Protein 8RV3 (pdb70)

Solvent-accessible surface area: 13809 Å² total; per-residue (Å²): 149,44,64,135,91,59,138,20,23,0,55,16,57,15,113,24,1,38,0,12,1,8,75,29,30,47,101,104,8,20,78,90,0,3,68,0,6,17,28,11,73,72,42,53,76,85,61,16,96,73,100,2,75,95,30,28,118,98,6,36,68,2,86,26,94,125,87,35,0,100,99,95,42,0,35,68,6,24,64,61,37,42,105,88,90,132,1,29,34,34,47,0,2,49,9,2,47,122,57,219,175,12,8,115,40,4,51,68,55,103,89,67,86,62,0,50,154,3,4,78,74,10,26,94,39,133,123,39,77,112,90,93,107,18,6,0,45,13,48,4,111,27,1,39,0,15,1,6,76,18,30,48,108,104,8,28,126,86,0,10,61,0,6,14,24,8,53,68,115,54,74,80,46,14,115,119,111,2,67,127,32,26,118,83,6,43,66,2,136,7,108,162,77,36,0,102,99,93,42,0,28,60,6,24,126,82,12,26,90,120,40,128,160,3,39,36,34,73,0,1,37,9,3,45,123,62,136,141,11,4,65,33,5,59,64,56,98,50,61,148,54,0,61,138,4,1,62,71,13,37,94,87

Structure (mmCIF, N/CA/C/O backbone):
data_8RV3
#
_entry.id   8RV3
#
_cell.length_a   64.910
_cell.length_b   94.760
_cell.length_c   47.590
_cell.angle_alpha   90.00
_cell.angle_beta   90.00
_cell.angle_gamma   90.00
#
_symmetry.space_group_name_H-M   'P 21 21 2'
#
loop_
_entity.id
_entity.type
_entity.pdbx_description
1 polymer RctB
2 non-polymer GLYCEROL
3 non-polymer 'IODIDE ION'
4 water water
#
loop_
_atom_site.group_PDB
_atom_site.id
_atom_site.type_symbol
_atom_site.label_atom_id
_atom_site.label_alt_id
_atom_site.label_comp_id
_atom_site.label_asym_id
_atom_site.label_entity_id
_atom_site.label_seq_id
_atom_site.pdbx_PDB_ins_code
_atom_site.Cartn_x
_atom_site.Cartn_y
_atom_site.Cartn_z
_atom_site.occupancy
_atom_site.B_iso_or_equiv
_atom_site.auth_seq_id
_atom_site.auth_comp_id
_atom_site.auth_asym_id
_atom_site.auth_atom_id
_atom_site.pdbx_PDB_model_num
ATOM 1 N N . ARG A 1 59 ? -13.432 38.458 19.583 1.00 71.02 530 ARG A N 1
ATOM 2 C CA . ARG A 1 59 ? -12.772 38.367 20.901 1.00 71.64 530 ARG A CA 1
ATOM 3 C C . ARG A 1 59 ? -13.270 37.058 21.588 1.00 72.66 530 ARG A C 1
ATOM 4 O O . ARG A 1 59 ? -12.474 36.189 22.009 1.00 72.89 530 ARG A O 1
ATOM 6 N N . ARG A 1 60 ? -14.602 36.878 21.591 1.00 65.54 531 ARG A N 1
ATOM 7 C CA . ARG A 1 60 ? -15.188 35.647 22.097 1.00 63.88 531 ARG A CA 1
ATOM 8 C C . ARG A 1 60 ? -14.949 34.461 21.110 1.00 61.52 531 ARG A C 1
ATOM 9 O O . ARG A 1 60 ? -15.322 33.356 21.431 1.00 61.07 531 ARG A O 1
ATOM 11 N N . VAL A 1 61 ? -14.251 34.670 19.942 1.00 59.95 532 VAL A N 1
ATOM 12 C CA . VAL A 1 61 ? -14.129 33.648 18.892 1.00 56.51 532 VAL A CA 1
ATOM 13 C C . VAL A 1 61 ? -12.690 33.177 18.590 1.00 54.25 532 VAL A C 1
ATOM 14 O O . VAL A 1 61 ? -11.791 33.980 18.396 1.00 54.69 532 VAL A O 1
ATOM 18 N N . LYS A 1 62 ? -12.474 31.860 18.564 1.00 52.00 533 LYS A N 1
ATOM 19 C CA . LYS A 1 62 ? -11.195 31.280 18.211 1.00 50.88 533 LYS A CA 1
ATOM 20 C C . LYS A 1 62 ? -11.457 30.482 16.924 1.00 48.46 533 LYS A C 1
ATOM 21 O O . LYS A 1 62 ? -12.082 29.450 17.025 1.00 44.88 533 LYS A O 1
ATOM 27 N N . LEU A 1 63 ? -10.871 30.902 15.807 1.00 50.66 534 LEU A N 1
ATOM 28 C CA . LEU A 1 63 ? -11.062 30.203 14.508 1.00 51.74 534 LEU A CA 1
ATOM 29 C C . LEU A 1 63 ? -9.952 29.196 14.198 1.00 50.93 534 LEU A C 1
ATOM 30 O O . LEU A 1 63 ? -8.802 29.563 14.291 1.00 52.99 534 LEU A O 1
ATOM 35 N N . ARG A 1 64 ? -10.310 27.954 13.917 1.00 46.70 535 ARG A N 1
ATOM 36 C CA . ARG A 1 64 ? -9.330 26.951 13.449 1.00 44.45 535 ARG A CA 1
ATOM 37 C C . ARG A 1 64 ? -9.804 26.501 12.061 1.00 44.82 535 ARG A C 1
ATOM 38 O O . ARG A 1 64 ? -10.683 27.149 11.513 1.00 49.07 535 ARG A O 1
ATOM 40 N N . LYS A 1 65 ? -9.241 25.435 11.514 1.00 42.03 536 LYS A N 1
ATOM 41 C CA . LYS A 1 65 ? -9.580 25.037 10.130 1.00 41.63 536 LYS A CA 1
ATOM 42 C C . LYS A 1 65 ? -10.836 24.169 10.169 1.00 40.47 536 LYS A C 1
ATOM 43 O O . LYS A 1 65 ? -11.691 24.330 9.317 1.00 38.17 536 LYS A O 1
ATOM 49 N N . HIS A 1 66 ? -10.886 23.290 11.154 1.00 40.10 537 HIS A N 1
ATOM 50 C CA . HIS A 1 66 ? -12.070 22.425 11.246 1.00 39.06 537 HIS A CA 1
ATOM 51 C C . HIS A 1 66 ? -13.019 22.733 12.342 1.00 38.71 537 HIS A C 1
ATOM 52 O O . HIS A 1 66 ? -14.193 22.251 12.320 1.00 39.26 537 HIS A O 1
ATOM 59 N N . LEU A 1 67 ? -12.593 23.606 13.278 1.00 36.84 538 LEU A N 1
ATOM 60 C CA . LEU A 1 67 ? -13.438 23.908 14.457 1.00 36.24 538 LEU A CA 1
ATOM 61 C C . LEU A 1 67 ? -13.468 25.426 14.736 1.00 35.91 538 LEU A C 1
ATOM 62 O O . LEU A 1 67 ? -12.529 26.142 14.409 1.00 35.51 538 LEU A O 1
ATOM 67 N N . VAL A 1 68 ? -14.556 25.903 15.266 1.00 37.24 539 VAL A N 1
ATOM 68 C CA . VAL A 1 68 ? -14.645 27.278 15.755 1.00 40.73 539 VAL A CA 1
ATOM 69 C C . VAL A 1 68 ? -15.100 27.224 17.270 1.00 42.84 539 VAL A C 1
ATOM 70 O O . VAL A 1 68 ? -15.978 26.442 17.591 1.00 42.37 539 VAL A O 1
ATOM 74 N N . GLU A 1 69 ? -14.422 27.950 18.200 1.00 43.89 540 GLU A N 1
ATOM 75 C CA . GLU A 1 69 ? -14.859 27.954 19.610 1.00 44.50 540 GLU A CA 1
ATOM 76 C C . GLU A 1 69 ? -15.319 29.354 19.959 1.00 44.68 540 GLU A C 1
ATOM 77 O O . GLU A 1 69 ? -14.629 30.313 19.604 1.00 46.22 540 GLU A O 1
ATOM 83 N N . ILE A 1 70 ? -16.558 29.471 20.501 1.00 43.34 541 ILE A N 1
ATOM 84 C CA . ILE A 1 70 ? -17.251 30.709 20.954 1.00 43.08 541 ILE A CA 1
ATOM 85 C C . ILE A 1 70 ? -17.365 30.705 22.476 1.00 44.18 541 ILE A C 1
ATOM 86 O O . ILE A 1 70 ? -17.988 29.829 23.050 1.00 44.08 541 ILE A O 1
ATOM 91 N N . ASN A 1 71 ? -16.659 31.641 23.114 1.00 44.90 542 ASN A N 1
ATOM 92 C CA . ASN A 1 71 ? -16.447 31.777 24.545 1.00 46.27 542 ASN A CA 1
ATOM 93 C C . ASN A 1 71 ? -17.302 32.918 25.100 1.00 45.39 542 ASN A C 1
ATOM 94 O O . ASN A 1 71 ? -17.140 34.061 24.641 1.00 48.78 542 ASN A O 1
ATOM 99 N N . ALA A 1 72 ? -18.174 32.644 26.079 1.00 40.68 543 ALA A N 1
ATOM 100 C CA . ALA A 1 72 ? -18.990 33.679 26.717 1.00 38.02 543 ALA A CA 1
ATOM 101 C C . ALA A 1 72 ? -19.099 33.400 28.178 1.00 39.22 543 ALA A C 1
ATOM 102 O O . ALA A 1 72 ? -19.990 32.680 28.611 1.00 38.79 543 ALA A O 1
ATOM 104 N N . ASP A 1 73 ? -18.147 33.941 28.940 1.00 38.85 544 ASP A N 1
ATOM 105 C CA . ASP A 1 73 ? -17.957 33.755 30.362 1.00 37.59 544 ASP A CA 1
ATOM 106 C C . ASP A 1 73 ? -17.807 32.244 30.710 1.00 38.63 544 ASP A C 1
ATOM 107 O O . ASP A 1 73 ? -16.787 31.640 30.320 1.00 40.62 544 ASP A O 1
ATOM 112 N N . GLU A 1 74 ? -18.782 31.639 31.419 1.00 36.83 545 GLU A N 1
ATOM 113 C CA . GLU A 1 74 ? -18.719 30.235 31.858 1.00 35.15 545 GLU A CA 1
ATOM 114 C C . GLU A 1 74 ? -18.813 29.239 30.742 1.00 34.11 545 GLU A C 1
ATOM 115 O O . GLU A 1 74 ? -18.478 28.083 30.941 1.00 32.90 545 GLU A O 1
ATOM 121 N N . ILE A 1 75 ? -19.363 29.647 29.613 1.00 35.30 546 ILE A N 1
ATOM 122 C CA . ILE A 1 75 ? -19.553 28.759 28.463 1.00 36.93 546 ILE A CA 1
ATOM 123 C C . ILE A 1 75 ? -18.475 28.824 27.333 1.00 36.25 546 ILE A C 1
ATOM 124 O O . ILE A 1 75 ? -17.989 29.885 26.935 1.00 35.02 546 ILE A O 1
ATOM 129 N N . THR A 1 76 ? -18.240 27.678 26.736 1.00 36.54 547 THR A N 1
ATOM 130 C CA . THR A 1 76 ? -17.530 27.558 25.496 1.00 37.52 547 THR A CA 1
ATOM 131 C C . THR A 1 76 ? -18.422 26.687 24.547 1.00 38.69 547 THR A C 1
ATOM 132 O O . THR A 1 76 ? -18.842 25.607 24.929 1.00 40.83 547 THR A O 1
ATOM 136 N N . ILE A 1 77 ? -18.750 27.165 23.367 1.00 37.50 548 ILE A N 1
ATOM 137 C CA . ILE A 1 77 ? -19.484 26.377 22.343 1.00 36.29 548 ILE A CA 1
ATOM 138 C C . ILE A 1 77 ? -18.470 26.071 21.214 1.00 35.81 548 ILE A C 1
ATOM 139 O O . ILE A 1 77 ? -17.746 26.969 20.766 1.00 33.14 548 ILE A O 1
ATOM 144 N N . THR A 1 78 ? -18.360 24.786 20.798 1.00 36.49 549 THR A N 1
ATOM 145 C CA . THR A 1 78 ? -17.472 24.423 19.723 1.00 36.30 549 THR A CA 1
ATOM 146 C C . THR A 1 78 ? -18.285 23.875 18.555 1.00 34.94 549 THR A C 1
ATOM 147 O O . THR A 1 78 ? -19.080 22.945 18.754 1.00 34.21 549 THR A O 1
ATOM 151 N N . LEU A 1 79 ? -18.150 24.529 17.354 1.00 33.85 550 LEU A N 1
ATOM 152 C CA . LEU A 1 79 ? -18.870 24.149 16.166 1.00 32.65 550 LEU A CA 1
ATOM 153 C C . LEU A 1 79 ? -17.946 23.626 15.094 1.00 33.89 550 LEU A C 1
ATOM 154 O O . LEU A 1 79 ? -16.777 24.022 15.057 1.00 34.23 550 LEU A O 1
ATOM 159 N N . SER A 1 80 ? -18.472 22.756 14.194 1.00 34.08 551 SER A N 1
ATOM 160 C CA . SER A 1 80 ? -17.722 22.289 13.030 1.00 36.31 551 SER A CA 1
ATOM 161 C C . SER A 1 80 ? -18.671 22.214 11.781 1.00 40.60 551 SER A C 1
ATOM 162 O O . SER A 1 80 ? -19.846 22.611 11.858 1.00 43.09 551 SER A O 1
ATOM 165 N N . ARG A 1 81 ? -18.172 21.692 10.631 1.00 39.02 55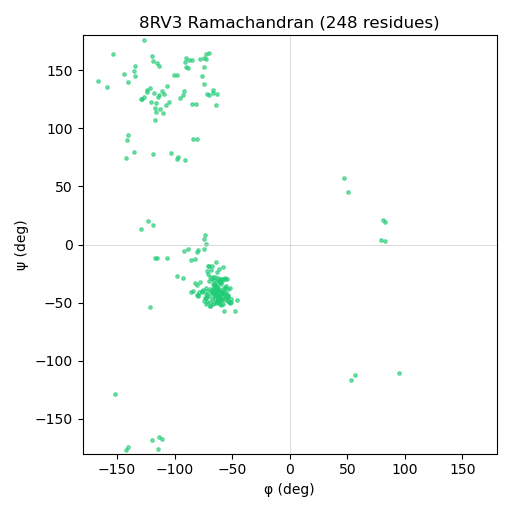2 ARG A N 1
ATOM 166 C CA . ARG A 1 81 ? -19.010 21.422 9.508 1.00 37.04 552 ARG A CA 1
ATOM 167 C C . ARG A 1 81 ? -19.945 20.213 9.773 1.00 36.85 552 ARG A C 1
ATOM 168 O O . ARG A 1 81 ? -20.858 20.000 9.023 1.00 36.44 552 ARG A O 1
ATOM 176 N N . TYR A 1 82 ? -19.644 19.368 10.746 1.00 38.62 553 TYR A N 1
ATOM 177 C CA . TYR A 1 82 ? -20.386 18.162 11.194 1.00 39.49 553 TYR A CA 1
ATOM 178 C C . TYR A 1 82 ? -21.511 18.472 12.131 1.00 39.94 553 TYR A C 1
ATOM 179 O O . TYR A 1 82 ? -22.319 17.587 12.345 1.00 39.74 553 TYR A O 1
ATOM 188 N N . THR A 1 83 ? -21.615 19.723 12.686 1.00 40.46 554 THR A N 1
ATOM 189 C CA . THR A 1 83 ? -22.726 20.108 13.590 1.00 38.94 554 THR A CA 1
ATOM 190 C C . THR A 1 83 ? -24.068 20.045 12.846 1.00 38.57 554 THR A C 1
ATOM 191 O O . THR A 1 83 ? -24.176 20.565 11.726 1.00 41.33 554 THR A O 1
ATOM 195 N N . SER A 1 84 ? -25.068 19.368 13.410 1.00 35.63 555 SER A N 1
ATOM 196 C CA . SER A 1 84 ? -26.359 19.248 12.762 1.00 34.47 555 SER A CA 1
ATOM 197 C C . SER A 1 84 ? -27.165 20.550 12.953 1.00 34.25 555 SER A C 1
ATOM 198 O O . SER A 1 84 ? -26.942 21.339 13.904 1.00 32.86 555 SER A O 1
ATOM 201 N N . PRO A 1 85 ? -28.189 20.829 12.120 1.00 35.04 556 PRO A N 1
ATOM 202 C CA . PRO A 1 85 ? -28.993 22.047 12.311 1.00 36.26 556 PRO A CA 1
ATOM 203 C C . PRO A 1 85 ? -29.699 22.096 13.683 1.00 38.19 556 PRO A C 1
ATOM 204 O O . PRO A 1 85 ? -29.854 23.155 14.216 1.00 38.83 556 PRO A O 1
ATOM 208 N N . GLU A 1 86 ? -30.062 20.942 14.223 1.00 38.90 557 GLU A N 1
ATOM 209 C CA . GLU A 1 86 ? -30.714 20.859 15.554 1.00 38.45 557 GLU A CA 1
ATOM 210 C C . GLU A 1 86 ? -29.696 21.234 16.631 1.00 39.97 557 GLU A C 1
ATOM 211 O O . GLU A 1 86 ? -29.991 22.136 17.426 1.00 42.32 557 GLU A O 1
ATOM 217 N N . ALA A 1 87 ? -28.535 20.579 16.630 1.00 38.08 558 ALA A N 1
ATOM 218 C CA . ALA A 1 87 ? -27.454 20.909 17.586 1.00 37.09 558 ALA A CA 1
ATOM 219 C C . ALA A 1 87 ? -27.065 22.408 17.478 1.00 34.73 558 ALA A C 1
ATOM 220 O O . ALA A 1 87 ? -26.671 22.999 18.476 1.00 34.20 558 ALA A O 1
ATOM 222 N N . LEU A 1 88 ? -27.237 23.007 16.303 1.00 33.56 559 LEU A N 1
ATOM 223 C CA . LEU A 1 88 ? -26.887 24.438 16.125 1.00 33.18 559 LEU A CA 1
ATOM 224 C C . LEU A 1 88 ? -27.979 25.320 16.736 1.00 34.86 559 LEU A C 1
ATOM 225 O O . LEU A 1 88 ? -27.632 26.375 17.265 1.00 36.96 559 LEU A O 1
ATOM 230 N N . GLU A 1 89 ? -29.234 24.861 16.698 1.00 34.80 560 GLU A N 1
ATOM 231 C CA . GLU A 1 89 ? -30.364 25.632 17.282 1.00 34.36 560 GLU A CA 1
ATOM 232 C C . GLU A 1 89 ? -30.199 25.668 18.806 1.00 35.24 560 GLU A C 1
ATOM 233 O O . GLU A 1 89 ? -30.333 26.750 19.375 1.00 37.08 560 GLU A O 1
ATOM 239 N N . ARG A 1 90 ? -29.918 24.518 19.415 1.00 33.15 561 ARG A N 1
ATOM 240 C CA . ARG A 1 90 ? -29.642 24.461 20.840 1.00 32.66 561 ARG A CA 1
ATOM 241 C C . ARG A 1 90 ? -28.414 25.330 21.232 1.00 35.01 561 ARG A C 1
ATOM 242 O O . ARG A 1 90 ? -28.477 26.001 22.239 1.00 36.44 561 ARG A O 1
ATOM 250 N N . SER A 1 91 ? -27.322 25.313 20.445 1.00 35.39 562 SER A N 1
ATOM 251 C CA . SER A 1 91 ? -26.091 26.096 20.702 1.00 34.93 562 SER A CA 1
ATOM 252 C C . SER A 1 91 ? -26.392 27.596 20.692 1.00 34.76 562 SER A C 1
ATOM 253 O O . SER A 1 91 ? -26.019 28.297 21.608 1.00 34.47 562 SER A O 1
ATOM 256 N N . ILE A 1 92 ? -27.141 28.036 19.745 1.00 35.48 563 ILE A N 1
ATOM 257 C CA . ILE A 1 92 ? -27.677 29.405 19.619 1.00 37.48 563 ILE A CA 1
ATOM 258 C C . ILE A 1 92 ? -28.504 29.832 20.876 1.00 38.51 563 ILE A C 1
ATOM 259 O O . ILE A 1 92 ? -28.448 31.005 21.272 1.00 39.96 563 ILE A O 1
ATOM 264 N N . THR A 1 93 ? -29.260 28.907 21.487 1.00 38.65 564 THR A N 1
ATOM 265 C CA . THR A 1 93 ? -30.109 29.221 22.690 1.00 39.93 564 THR A CA 1
ATOM 266 C C . THR A 1 93 ? -29.254 29.245 23.909 1.00 40.82 564 THR A C 1
ATOM 267 O O . THR A 1 93 ? -29.349 30.202 24.717 1.00 44.75 564 THR A O 1
ATOM 271 N N . ALA A 1 94 ? -28.353 28.248 24.038 1.00 37.90 565 ALA A N 1
ATOM 272 C CA . ALA A 1 94 ? -27.324 28.273 25.064 1.00 37.61 565 ALA A CA 1
ATOM 273 C C . ALA A 1 94 ? -26.450 29.617 25.008 1.00 36.16 565 ALA A C 1
ATOM 274 O O . ALA A 1 94 ? -26.319 30.254 26.014 1.00 35.71 565 ALA A O 1
ATOM 276 N N . LEU A 1 95 ? -25.983 30.083 23.868 1.00 36.41 566 LEU A N 1
ATOM 277 C CA . LEU A 1 95 ? -25.277 31.392 23.807 1.00 36.99 566 LEU A CA 1
ATOM 278 C C . LEU A 1 95 ? -26.221 32.535 24.142 1.00 37.79 566 LEU A C 1
ATOM 279 O O . LEU A 1 95 ? -25.790 33.424 24.819 1.00 39.79 566 LEU A O 1
ATOM 284 N N . ALA A 1 96 ? -27.476 32.530 23.682 1.00 36.01 567 ALA A N 1
ATOM 285 C CA . ALA A 1 96 ? -28.412 33.641 23.992 1.00 34.45 567 ALA A CA 1
ATOM 286 C C . ALA A 1 96 ? -28.706 33.743 25.519 1.00 36.42 567 ALA A C 1
ATOM 287 O O . ALA A 1 96 ? -28.714 34.865 26.053 1.00 36.85 567 ALA A O 1
ATOM 289 N N . ALA A 1 97 ? -28.806 32.599 26.253 1.00 36.42 568 ALA A N 1
ATOM 290 C CA . ALA A 1 97 ? -28.954 32.694 27.731 1.00 36.34 568 ALA A CA 1
ATOM 291 C C . ALA A 1 97 ? -27.739 33.296 28.408 1.00 40.14 568 ALA A C 1
ATOM 292 O O . ALA A 1 97 ? -27.878 33.881 29.481 1.00 42.50 568 ALA A O 1
ATOM 294 N N . MET A 1 98 ? -26.512 33.152 27.829 1.00 39.43 569 MET A N 1
ATOM 295 C CA . MET A 1 98 ? -25.325 33.702 28.493 1.00 38.36 569 MET A CA 1
ATOM 296 C C . MET A 1 98 ? -25.119 35.190 28.175 1.00 42.44 569 MET A C 1
ATOM 297 O O . MET A 1 98 ? -24.637 35.970 28.991 1.00 43.51 569 MET A O 1
ATOM 302 N N . THR A 1 99 ? -25.368 35.552 26.918 1.00 43.29 570 THR A N 1
ATOM 303 C CA . THR A 1 99 ? -25.026 36.853 26.390 1.00 43.07 570 THR A CA 1
ATOM 304 C C . THR A 1 99 ? -26.170 37.820 26.382 1.00 45.38 570 THR A C 1
ATOM 305 O O . THR A 1 99 ? -25.912 39.021 26.433 1.00 47.04 570 THR A O 1
ATOM 309 N N . GLY A 1 100 ? -27.414 37.332 26.300 1.00 42.85 571 GLY A N 1
ATOM 310 C CA . GLY A 1 100 ? -28.558 38.214 26.195 1.00 43.64 571 GLY A CA 1
ATOM 311 C C . GLY A 1 100 ? -28.753 38.740 24.782 1.00 49.06 571 GLY A C 1
ATOM 312 O O . GLY A 1 100 ? -29.674 39.513 24.522 1.00 53.84 571 GLY A O 1
ATOM 313 N N . HIS A 1 101 ? -27.928 38.273 23.819 1.00 48.41 572 HIS A N 1
ATOM 314 C CA . HIS A 1 101 ? -27.996 38.614 22.425 1.00 48.47 572 HIS A CA 1
ATOM 315 C C . HIS A 1 101 ? -29.174 37.908 21.747 1.00 47.84 572 HIS A C 1
ATOM 316 O O . HIS A 1 101 ? -29.597 36.829 22.186 1.00 47.22 572 HIS A O 1
ATOM 318 N N . ALA A 1 102 ? -29.690 38.531 20.674 1.00 47.82 573 ALA A N 1
ATOM 319 C CA . ALA A 1 102 ? -30.810 37.984 19.941 1.00 49.39 573 ALA A CA 1
ATOM 320 C C . ALA A 1 102 ? -30.429 36.706 19.260 1.00 49.88 573 ALA A C 1
ATOM 321 O O . ALA A 1 102 ? -29.476 36.706 18.488 1.00 49.17 573 ALA A O 1
ATOM 323 N N . PRO A 1 103 ? -31.255 35.647 19.363 1.00 50.28 574 PRO A N 1
ATOM 324 C CA . PRO A 1 103 ? -30.952 34.417 18.594 1.00 50.56 574 PRO A CA 1
ATOM 325 C C . PRO A 1 103 ? -30.719 34.631 17.090 1.00 51.83 574 PRO A C 1
ATOM 326 O O . PRO A 1 103 ? -29.768 34.073 16.573 1.00 52.49 574 PRO A O 1
ATOM 330 N N . SER A 1 104 ? -31.459 35.535 16.456 1.00 52.50 575 SER A N 1
ATOM 331 C CA . SER A 1 104 ? -31.294 35.844 15.014 1.00 52.58 575 SER A CA 1
ATOM 332 C C . SER A 1 104 ? -29.864 36.316 14.718 1.00 50.56 575 SER A C 1
ATOM 333 O O . SER A 1 104 ? -29.265 35.794 13.769 1.00 49.23 575 SER A O 1
ATOM 336 N N . SER A 1 105 ? -29.342 37.252 15.513 1.00 49.89 576 SER A N 1
ATOM 337 C CA . SER A 1 105 ? -27.966 37.780 15.318 1.00 50.25 576 SER A CA 1
ATOM 338 C C . SER A 1 105 ? -26.896 36.706 15.575 1.00 46.99 576 SER A C 1
ATOM 339 O O . SER A 1 105 ? -25.849 36.771 14.934 1.00 47.74 576 SER A O 1
ATOM 342 N N . ILE A 1 106 ? -27.157 35.758 16.466 1.00 43.78 577 ILE A N 1
ATOM 343 C CA . ILE A 1 106 ? -26.136 34.729 16.820 1.00 40.97 577 ILE A CA 1
ATOM 344 C C . ILE A 1 106 ? -26.145 33.685 15.704 1.00 42.27 577 ILE A C 1
ATOM 345 O O . ILE A 1 106 ? -25.071 33.235 15.323 1.00 41.25 577 ILE A O 1
ATOM 350 N N . LYS A 1 107 ? -27.330 33.327 15.218 1.00 45.11 578 LYS A N 1
ATOM 351 C CA . LYS A 1 107 ? -27.425 32.410 14.045 1.00 46.88 578 LYS A CA 1
ATOM 352 C C . LYS A 1 107 ? -26.664 32.887 12.860 1.00 46.77 578 LYS A C 1
ATOM 353 O O . LYS A 1 107 ? -25.902 32.135 12.241 1.00 45.23 578 LYS A O 1
ATOM 359 N N . GLU A 1 108 ? -26.862 34.172 12.524 1.00 47.61 579 GLU A N 1
ATOM 360 C CA . GLU A 1 108 ? -26.179 34.765 11.379 1.00 47.39 579 GLU A CA 1
ATOM 361 C C . GLU A 1 108 ? -24.666 34.675 11.529 1.00 48.35 579 GLU A C 1
ATOM 362 O O . GLU A 1 108 ? -23.989 34.367 10.563 1.00 50.28 579 GLU A O 1
ATOM 365 N N . GLU A 1 109 ? -24.145 34.919 12.718 1.00 47.70 580 GLU A N 1
ATOM 366 C CA . GLU A 1 109 ? -22.719 34.843 13.006 1.00 48.56 580 GLU A CA 1
ATOM 367 C C . GLU A 1 109 ? -22.161 33.460 13.009 1.00 46.32 580 GLU A C 1
ATOM 368 O O . GLU A 1 109 ? -21.100 33.277 12.399 1.00 49.80 580 GLU A O 1
ATOM 374 N N . CYS A 1 110 ? -22.865 32.510 13.641 1.00 41.27 581 CYS A N 1
ATOM 375 C CA . CYS A 1 110 ? -22.542 31.100 13.694 1.00 39.31 581 CYS A CA 1
ATOM 376 C C . CYS A 1 110 ? -22.507 30.511 12.330 1.00 39.42 581 CYS A C 1
ATOM 377 O O . CYS A 1 110 ? -21.574 29.802 11.991 1.00 40.65 581 CYS A O 1
ATOM 380 N N . VAL A 1 111 ? -23.463 30.874 11.475 1.00 40.66 582 VAL A N 1
ATOM 381 C CA . VAL A 1 111 ? -23.564 30.449 10.064 1.00 38.88 582 VAL A CA 1
ATOM 382 C C . VAL A 1 111 ? -22.372 30.943 9.243 1.00 38.46 582 VAL A C 1
ATOM 383 O O . VAL A 1 111 ? -21.787 30.125 8.541 1.00 36.80 582 VAL A O 1
ATOM 387 N N . GLU A 1 112 ? -21.941 32.233 9.417 1.00 39.58 583 GLU A N 1
ATOM 388 C CA . GLU A 1 112 ? -20.741 32.753 8.759 1.00 42.86 583 GLU A CA 1
ATOM 389 C C . GLU A 1 112 ? -19.453 32.032 9.203 1.00 41.11 583 GLU A C 1
ATOM 390 O O . GLU A 1 112 ? -18.509 31.912 8.430 1.00 42.69 583 GLU A O 1
ATOM 396 N N . LEU A 1 113 ? -19.389 31.655 10.466 1.00 39.63 584 LEU A N 1
ATOM 397 C CA . LEU A 1 113 ? -18.195 30.981 10.998 1.00 39.17 584 LEU A CA 1
ATOM 398 C C . LEU A 1 113 ? -18.088 29.564 10.502 1.00 39.48 584 LEU A C 1
ATOM 399 O O . LEU A 1 113 ? -17.027 29.190 10.116 1.00 39.45 584 LEU A O 1
ATOM 404 N N . ILE A 1 114 ? -19.126 28.715 10.605 1.00 40.38 585 ILE A N 1
ATOM 405 C CA . ILE A 1 114 ? -19.060 27.333 10.081 1.00 40.37 585 ILE A CA 1
ATOM 406 C C . ILE A 1 114 ? -18.780 27.366 8.536 1.00 42.92 585 ILE A C 1
ATOM 407 O O . ILE A 1 114 ? -18.081 26.499 7.985 1.00 42.60 585 ILE A O 1
ATOM 412 N N . ASP A 1 115 ? -19.314 28.401 7.834 1.00 43.77 586 ASP A N 1
ATOM 413 C CA . ASP A 1 115 ? -19.082 28.524 6.384 1.00 43.18 586 ASP A CA 1
ATOM 414 C C . ASP A 1 115 ? -17.602 28.692 6.022 1.00 42.71 586 ASP A C 1
ATOM 415 O O . ASP A 1 115 ? -17.176 28.395 4.866 1.00 43.59 586 ASP A O 1
ATOM 420 N N . LYS A 1 116 ? -16.797 29.126 6.981 1.00 41.55 587 LYS A N 1
ATOM 421 C CA . LYS A 1 116 ? -15.336 29.283 6.805 1.00 39.92 587 LYS A CA 1
ATOM 422 C C . LYS A 1 116 ? -14.543 27.992 7.220 1.00 41.27 587 LYS A C 1
ATOM 423 O O . LYS A 1 116 ? -13.282 27.984 7.192 1.00 45.93 587 LYS A O 1
ATOM 427 N N . LEU A 1 117 ? -15.200 26.980 7.761 1.00 38.76 588 LEU A N 1
ATOM 428 C CA . LEU A 1 117 ? -14.594 25.738 8.260 1.00 37.40 588 LEU A CA 1
ATOM 429 C C . LEU A 1 117 ? -14.547 24.720 7.177 1.00 40.20 588 LEU A C 1
ATOM 430 O O . LEU A 1 117 ? -15.258 24.868 6.153 1.00 41.61 588 LEU A O 1
ATOM 435 N N . ASP A 1 118 ? -13.633 23.735 7.295 1.00 40.42 589 ASP A N 1
ATOM 436 C CA . ASP A 1 118 ? -13.547 22.705 6.257 1.00 41.20 589 ASP A CA 1
ATOM 437 C C . ASP A 1 118 ? -13.841 21.350 6.883 1.00 41.67 589 ASP A C 1
ATOM 438 O O . ASP A 1 118 ? -13.667 21.160 8.079 1.00 41.00 589 ASP A O 1
ATOM 443 N N . TRP A 1 119 ? -14.243 20.401 6.051 1.00 42.79 590 TRP A N 1
ATOM 444 C CA . TRP A 1 119 ? -14.446 18.995 6.412 1.00 42.60 590 TRP A CA 1
ATOM 445 C C . TRP A 1 119 ? -13.039 18.343 6.689 1.00 41.51 590 TRP A C 1
ATOM 446 O O . TRP A 1 119 ? -11.992 18.836 6.223 1.00 41.82 590 TRP A O 1
ATOM 457 N N . LEU A 1 120 ? -13.028 17.172 7.328 1.00 39.89 591 LEU A N 1
ATOM 458 C CA . LEU A 1 120 ? -11.805 16.367 7.382 1.00 37.68 591 LEU A CA 1
ATOM 459 C C . LEU A 1 120 ? -11.678 15.700 5.966 1.00 37.83 591 LEU A C 1
ATOM 460 O O . LEU A 1 120 ? -12.673 15.432 5.336 1.00 37.67 591 LEU A O 1
ATOM 465 N N . ARG A 1 121 ? -10.446 15.532 5.474 1.00 41.95 592 ARG A N 1
ATOM 466 C CA . ARG A 1 121 ? -10.256 15.014 4.096 1.00 44.02 592 ARG A CA 1
ATOM 467 C C . ARG A 1 121 ? -9.094 14.033 3.968 1.00 47.31 592 ARG A C 1
ATOM 468 O O . ARG A 1 121 ? -8.088 14.234 4.647 1.00 45.98 592 ARG A O 1
ATOM 476 N N . VAL A 1 122 ? -9.280 12.970 3.192 1.00 50.57 593 VAL A N 1
ATOM 477 C CA . VAL A 1 122 ? -8.173 12.060 2.817 1.00 52.48 593 VAL A CA 1
ATOM 478 C C . VAL A 1 122 ? -7.885 12.498 1.383 1.00 58.10 593 VAL A C 1
ATOM 479 O O . VAL A 1 122 ? -8.415 11.835 0.476 1.00 61.26 593 VAL A O 1
ATOM 483 N N . GLU A 1 123 ? -7.171 13.612 1.200 1.00 59.57 594 GLU A N 1
ATOM 484 C CA . GLU A 1 123 ? -6.916 14.244 -0.126 1.00 62.85 594 GLU A CA 1
ATOM 485 C C . GLU A 1 123 ? -7.976 15.328 -0.332 1.00 62.98 594 GLU A C 1
ATOM 486 O O . GLU A 1 123 ? -7.885 16.360 0.343 1.00 63.29 594 GLU A O 1
ATOM 488 N N . ASN A 1 124 ? -8.900 15.122 -1.264 1.00 61.20 595 ASN A N 1
ATOM 489 C CA . ASN A 1 124 ? -10.035 16.063 -1.435 1.00 60.05 595 ASN A CA 1
ATOM 490 C C . ASN A 1 124 ? -11.287 15.261 -1.077 1.00 56.31 595 ASN A C 1
ATOM 491 O O . ASN A 1 124 ? -12.343 15.873 -0.894 1.00 57.69 595 ASN A O 1
ATOM 496 N N . ASP A 1 125 ? -11.133 13.943 -0.943 1.00 52.76 596 ASP A N 1
ATOM 497 C CA . ASP A 1 125 ? -12.246 13.063 -0.507 1.00 50.17 596 ASP A CA 1
ATOM 498 C C . ASP A 1 125 ? -12.631 13.441 0.922 1.00 47.73 596 ASP A C 1
ATOM 499 O O . ASP A 1 125 ? -11.773 13.342 1.799 1.00 45.28 596 ASP A O 1
ATOM 504 N N . VAL A 1 126 ? -13.878 13.855 1.126 1.00 46.72 597 VAL A N 1
ATOM 505 C CA . VAL A 1 126 ? -14.396 14.250 2.413 1.00 46.37 597 VAL A CA 1
ATOM 506 C C . VAL A 1 126 ? -14.596 13.011 3.367 1.00 46.96 597 VAL A C 1
ATOM 507 O O . VAL A 1 126 ? -15.217 12.021 2.921 1.00 48.82 597 VAL A O 1
ATOM 511 N N . ILE A 1 127 ? -14.065 13.047 4.648 1.00 43.67 598 ILE A N 1
ATOM 512 C CA . ILE A 1 127 ? -14.388 11.997 5.647 1.00 43.43 598 ILE A CA 1
ATOM 513 C C . ILE A 1 127 ? -15.800 12.390 6.248 1.00 45.09 598 ILE A C 1
ATOM 514 O O . ILE A 1 127 ? -15.983 13.528 6.738 1.00 43.65 598 ILE A O 1
ATOM 519 N N . GLN A 1 128 ? -16.799 11.486 6.107 1.00 47.92 599 GLN A N 1
ATOM 520 C CA . GLN A 1 128 ? -18.217 11.752 6.518 1.00 50.57 599 GLN A CA 1
ATOM 521 C C . GLN A 1 128 ? -18.503 11.485 7.970 1.00 52.90 599 GLN A C 1
ATOM 522 O O . GLN A 1 128 ? -17.802 10.676 8.583 1.00 52.92 599 GLN A O 1
ATOM 528 N N . TYR A 1 129 ? -19.598 12.105 8.516 1.00 52.31 600 TYR A N 1
ATOM 529 C CA . TYR A 1 129 ? -19.983 11.940 9.924 1.00 52.84 600 TYR A CA 1
ATOM 530 C C . TYR A 1 129 ? -20.124 10.471 10.365 1.00 52.61 600 TYR A C 1
ATOM 531 O O . TYR A 1 129 ? -19.506 10.156 11.376 1.00 50.37 600 TYR A O 1
ATOM 540 N N . PRO A 1 130 ? -20.841 9.544 9.669 1.00 54.11 601 PRO A N 1
ATOM 541 C CA . PRO A 1 130 ? -20.873 8.141 10.140 1.00 54.87 601 PRO A CA 1
ATOM 542 C C . PRO A 1 130 ? -19.479 7.472 10.342 1.00 54.03 601 PRO A C 1
ATOM 543 O O . PRO A 1 130 ? -19.319 6.591 11.200 1.00 54.21 601 PRO A O 1
ATOM 547 N N . THR A 1 131 ? -18.462 7.899 9.565 1.00 52.67 602 THR A N 1
ATOM 548 C CA . THR A 1 131 ? -17.118 7.346 9.697 1.00 52.01 602 THR A CA 1
ATOM 549 C C . THR A 1 131 ? -16.544 7.754 11.082 1.00 51.02 602 THR A C 1
ATOM 550 O O . THR A 1 131 ? -16.054 6.907 11.847 1.00 51.32 602 THR A O 1
ATOM 554 N N . LEU A 1 132 ? -16.613 9.072 11.379 1.00 48.76 603 LEU A N 1
ATOM 555 C CA . LEU A 1 132 ? -16.181 9.680 12.602 1.00 46.11 603 LEU A CA 1
ATOM 556 C C . LEU A 1 132 ? -16.988 9.120 13.790 1.00 46.94 603 LEU A C 1
ATOM 557 O O . LEU A 1 132 ? -16.373 8.703 14.769 1.00 46.86 603 LEU A O 1
ATOM 562 N N . SER A 1 133 ? -18.331 9.087 13.711 1.00 47.82 604 SER A N 1
ATOM 563 C CA . SER A 1 133 ? -19.118 8.589 14.845 1.00 51.34 604 SER A CA 1
ATOM 564 C C . SER A 1 133 ? -18.960 7.085 15.110 1.00 53.15 604 SER A C 1
ATOM 565 O O . SER A 1 133 ? -18.837 6.697 16.277 1.00 52.45 604 SER A O 1
ATOM 568 N N . LYS A 1 134 ? -18.922 6.236 14.058 1.00 54.15 605 LYS A N 1
ATOM 569 C CA . LYS A 1 134 ? -18.761 4.785 14.266 1.00 55.28 605 LYS A CA 1
ATOM 570 C C . LYS A 1 134 ? -17.377 4.463 14.961 1.00 56.89 605 LYS A C 1
ATOM 571 O O . LYS A 1 134 ? -17.249 3.489 15.694 1.00 58.96 605 LYS A O 1
ATOM 573 N N . LEU A 1 135 ? -16.374 5.297 14.735 1.00 55.40 606 LEU A N 1
ATOM 574 C CA . LEU A 1 135 ? -15.055 5.146 15.324 1.00 56.29 606 LEU A CA 1
ATOM 575 C C . LEU A 1 135 ? -15.071 5.576 16.781 1.00 57.07 606 LEU A C 1
ATOM 576 O O . LEU A 1 135 ? -14.425 4.960 17.646 1.00 58.81 606 LEU A O 1
ATOM 581 N N . LEU A 1 136 ? -15.777 6.674 17.069 1.00 55.35 607 LEU A N 1
ATOM 582 C CA . LEU A 1 136 ? -15.899 7.233 18.402 1.00 54.04 607 LEU A CA 1
ATOM 583 C C . LEU A 1 136 ? -16.654 6.197 19.279 1.00 55.47 607 LEU A C 1
ATOM 584 O O . LEU A 1 136 ? -16.258 5.930 20.423 1.00 54.58 607 LEU A O 1
ATOM 589 N N . GLU A 1 137 ? -17.735 5.568 18.726 1.00 57.51 608 GLU A N 1
ATOM 590 C CA . GLU A 1 137 ? -18.490 4.553 19.471 1.00 60.27 608 GLU A CA 1
ATOM 591 C C . GLU A 1 137 ? -17.569 3.376 19.770 1.00 63.41 608 GLU A C 1
ATOM 592 O O . GLU A 1 137 ? -17.424 2.959 20.912 1.00 62.74 608 GLU A O 1
ATOM 594 N N . LEU A 1 138 ? -16.862 2.904 18.733 1.00 65.46 609 LEU A N 1
ATOM 595 C CA . LEU A 1 138 ? -15.956 1.771 18.847 1.00 68.14 609 LEU A CA 1
ATOM 596 C C . LEU A 1 138 ? -14.921 1.950 19.966 1.00 69.70 609 LEU A C 1
ATOM 597 O O . LEU A 1 138 ? -14.650 1.013 20.713 1.00 71.31 609 LEU A O 1
ATOM 599 N N . TYR A 1 139 ? -14.329 3.144 20.056 1.00 68.48 610 TYR A N 1
ATOM 600 C CA . TYR A 1 139 ? -13.329 3.439 21.046 1.00 68.37 610 TYR A CA 1
ATOM 601 C C . TYR A 1 139 ? -13.933 3.555 22.459 1.00 66.83 610 TYR A C 1
ATOM 602 O O . TYR A 1 139 ? -13.397 2.969 23.405 1.00 67.24 610 TYR A O 1
ATOM 611 N N . ASN A 1 140 ? -15.020 4.340 22.600 1.00 64.54 611 ASN A N 1
ATOM 612 C CA . ASN A 1 140 ? -15.663 4.638 23.885 1.00 62.67 611 ASN A CA 1
ATOM 613 C C . ASN A 1 140 ? -16.332 3.443 24.520 1.00 64.58 611 ASN A C 1
ATOM 614 O O . ASN A 1 140 ? -16.294 3.347 25.744 1.00 64.31 611 ASN A O 1
ATOM 619 N N . SER A 1 141 ? -16.818 2.476 23.728 1.00 67.33 612 SER A N 1
ATOM 620 C CA . SER A 1 141 ? -17.386 1.262 24.323 1.00 70.73 612 SER A CA 1
ATOM 621 C C . SER A 1 141 ? -16.284 0.311 24.897 1.00 74.12 612 SER A C 1
ATOM 622 O O . SER A 1 141 ? -16.580 -0.806 25.301 1.00 74.83 612 SER A O 1
ATOM 625 N N . GLN A 1 142 ? -15.043 0.767 24.939 1.00 76.99 613 GLN A N 1
ATOM 626 C CA . GLN A 1 142 ? -13.842 0.066 25.395 1.00 80.55 613 GLN A CA 1
ATOM 627 C C . GLN A 1 142 ? -13.051 0.932 26.421 1.00 83.71 613 GLN A C 1
ATOM 628 O O . GLN A 1 142 ? -11.873 0.652 26.676 1.00 85.60 613 GLN A O 1
ATOM 630 N N . ASN A 1 143 ? -13.661 2.017 26.967 1.00 84.70 614 ASN A N 1
ATOM 631 C CA . ASN A 1 143 ? -12.955 2.911 27.880 1.00 85.10 614 ASN A CA 1
ATOM 632 C C . ASN A 1 143 ? -13.930 3.581 28.849 1.00 86.65 614 ASN A C 1
ATOM 633 O O . ASN A 1 143 ? -14.416 4.667 28.535 1.00 87.66 614 ASN A O 1
ATOM 635 N N . HIS A 1 147 ? -12.291 8.940 27.958 1.00 63.39 618 HIS A N 1
ATOM 636 C CA . HIS A 1 147 ? -13.390 9.245 27.010 1.00 63.29 618 HIS A CA 1
ATOM 637 C C . HIS A 1 147 ? -12.927 10.163 25.919 1.00 60.09 618 HIS A C 1
ATOM 638 O O . HIS A 1 147 ? -12.076 11.027 26.171 1.00 59.98 618 HIS A O 1
ATOM 645 N N . LEU A 1 148 ? -13.496 9.988 24.678 1.00 57.26 619 LEU A N 1
ATOM 646 C CA . LEU A 1 148 ? -13.089 10.806 23.509 1.00 51.41 619 LEU A CA 1
ATOM 647 C C . LEU A 1 148 ? -14.246 11.593 22.921 1.00 48.04 619 LEU A C 1
ATOM 648 O O . LEU A 1 148 ? -15.263 11.009 22.647 1.00 48.28 619 LEU A O 1
ATOM 653 N N . SER A 1 149 ? -14.132 12.924 22.834 1.00 45.78 620 SER A N 1
ATOM 654 C CA . SER A 1 149 ? -15.137 13.771 22.229 1.00 44.79 620 SER A CA 1
ATOM 655 C C . SER A 1 149 ? -14.847 13.957 20.705 1.00 47.14 620 SER A C 1
ATOM 656 O O . SER A 1 149 ? -13.711 13.841 20.279 1.00 47.60 620 SER A O 1
ATOM 659 N N . ILE A 1 150 ? -15.909 14.201 19.893 1.00 48.77 621 ILE A N 1
ATOM 660 C CA . ILE A 1 150 ? -15.806 14.472 18.463 1.00 48.76 621 ILE A CA 1
ATOM 661 C C . ILE A 1 150 ? -14.855 15.669 18.199 1.00 46.07 621 ILE A C 1
ATOM 662 O O . ILE A 1 150 ? -14.115 15.632 17.230 1.00 46.84 621 ILE A O 1
ATOM 667 N N . GLU A 1 151 ? -14.835 16.684 19.065 1.00 43.16 622 GLU A N 1
ATOM 668 C CA . GLU A 1 151 ? -13.978 17.857 18.950 1.00 41.39 622 GLU A CA 1
ATOM 669 C C . GLU A 1 151 ? -12.516 17.455 19.030 1.00 40.99 622 GLU A C 1
ATOM 670 O O . GLU A 1 151 ? -11.740 17.973 18.269 1.00 39.95 622 GLU A O 1
ATOM 676 N N . LYS A 1 152 ? -12.155 16.499 19.875 1.00 42.12 623 LYS A N 1
ATOM 677 C CA . LYS A 1 152 ? -10.777 16.074 20.022 1.00 44.92 623 LYS A CA 1
ATOM 678 C C . LYS A 1 152 ? -10.420 15.104 18.963 1.00 45.19 623 LYS A C 1
ATOM 679 O O . LYS A 1 152 ? -9.240 15.140 18.537 1.00 45.32 623 LYS A O 1
ATOM 685 N N . LEU A 1 153 ? -11.397 14.238 18.497 1.00 43.03 624 LEU A N 1
ATOM 686 C CA . LEU A 1 153 ? -11.123 13.342 17.342 1.00 42.02 624 LEU A CA 1
ATOM 687 C C . LEU A 1 153 ? -10.926 14.205 16.064 1.00 39.23 624 LEU A C 1
ATOM 688 O O . LEU A 1 153 ? -9.995 13.964 15.357 1.00 39.83 624 LEU A O 1
ATOM 693 N N . ILE A 1 154 ? -11.726 15.259 15.823 1.00 37.14 625 ILE A N 1
ATOM 694 C CA . ILE A 1 154 ? -11.559 16.176 14.679 1.00 34.50 625 ILE A CA 1
ATOM 695 C C . ILE A 1 154 ? -10.177 16.862 14.697 1.00 34.73 625 ILE A C 1
ATOM 696 O O . ILE A 1 154 ? -9.486 16.907 13.710 1.00 35.28 625 ILE A O 1
ATOM 701 N N . ALA A 1 155 ? -9.832 17.447 15.776 1.00 36.84 626 ALA A N 1
ATOM 702 C CA . ALA A 1 155 ? -8.575 18.153 16.002 1.00 37.34 626 ALA A CA 1
ATOM 703 C C . ALA A 1 155 ? -7.411 17.227 15.968 1.00 39.94 626 ALA A C 1
ATOM 704 O O . ALA A 1 155 ? -6.380 17.599 15.449 1.00 42.81 626 ALA A O 1
ATOM 706 N N . GLY A 1 156 ? -7.567 16.004 16.456 1.00 40.24 627 GLY A N 1
ATOM 707 C CA . GLY A 1 156 ? -6.506 15.005 16.431 1.00 39.89 627 GLY A CA 1
ATOM 708 C C . GLY A 1 156 ? -6.275 14.495 15.043 1.00 39.26 627 GLY A C 1
ATOM 709 O O . GLY A 1 156 ? -5.147 14.350 14.656 1.00 38.88 627 GLY A O 1
ATOM 710 N N . LEU A 1 157 ? -7.328 14.205 14.259 1.00 39.46 628 LEU A N 1
ATOM 711 C CA . LEU A 1 157 ? -7.181 13.716 12.859 1.00 37.52 628 LEU A CA 1
ATOM 712 C C . LEU A 1 157 ? -6.716 14.791 11.905 1.00 34.65 628 LEU A C 1
ATOM 713 O O . LEU A 1 157 ? -6.078 14.433 10.954 1.00 38.36 628 LEU A O 1
ATOM 718 N N . ALA A 1 158 ? -6.909 16.082 12.180 1.00 29.82 629 ALA A N 1
ATOM 719 C CA . ALA A 1 158 ? -6.464 17.206 11.308 1.00 28.66 629 ALA A CA 1
ATOM 720 C C . ALA A 1 158 ? -4.930 17.329 11.140 1.00 31.15 629 ALA A C 1
ATOM 721 O O . ALA A 1 158 ? -4.448 18.057 10.255 1.00 33.37 629 ALA A O 1
ATOM 723 N N . VAL A 1 159 ? -4.186 16.645 12.024 1.00 32.60 630 VAL A N 1
ATOM 724 C CA . VAL A 1 159 ? -2.730 16.576 12.178 1.00 35.68 630 VAL A CA 1
ATOM 725 C C . VAL A 1 159 ? -2.228 15.135 12.086 1.00 38.78 630 VAL A C 1
ATOM 726 O O . VAL A 1 159 ? -1.144 14.883 12.553 1.00 40.82 630 VAL A O 1
ATOM 730 N N . ARG A 1 160 ? -3.003 14.187 11.484 1.00 39.32 631 ARG A N 1
ATOM 731 C CA . ARG A 1 160 ? -2.601 12.795 11.359 1.00 39.79 631 ARG A CA 1
ATOM 732 C C . ARG A 1 160 ? -3.049 12.237 10.010 1.00 41.93 631 ARG A C 1
ATOM 733 O O . ARG A 1 160 ? -4.086 11.555 9.931 1.00 43.83 631 ARG A O 1
ATOM 741 N N . ARG A 1 161 ? -2.370 12.628 8.959 1.00 42.44 632 ARG A N 1
ATOM 742 C CA . ARG A 1 161 ? -2.604 12.190 7.569 1.00 44.94 632 ARG A CA 1
ATOM 743 C C . ARG A 1 161 ? -2.747 10.653 7.419 1.00 45.48 632 ARG A C 1
ATOM 744 O O . ARG A 1 161 ? -3.741 10.192 6.887 1.00 46.13 632 ARG A O 1
ATOM 752 N N . LYS A 1 162 ? -1.758 9.873 7.842 1.00 45.95 633 LYS A N 1
ATOM 753 C CA . LYS A 1 162 ? -1.766 8.420 7.693 1.00 47.48 633 LYS A CA 1
ATOM 754 C C . LYS A 1 162 ? -2.981 7.763 8.311 1.00 47.87 633 LYS A C 1
ATOM 755 O O . LYS A 1 162 ? -3.452 6.768 7.761 1.00 49.33 633 LYS A O 1
ATOM 761 N N . VAL A 1 163 ? -3.538 8.387 9.391 1.00 46.41 634 VAL A N 1
ATOM 762 C CA . VAL A 1 163 ? -4.675 7.989 10.241 1.00 43.92 634 VAL A CA 1
ATOM 763 C C . VAL A 1 163 ? -5.969 8.320 9.572 1.00 44.03 634 VAL A C 1
ATOM 764 O O . VAL A 1 163 ? -6.893 7.485 9.563 1.00 45.36 634 VAL A O 1
ATOM 768 N N . CYS A 1 164 ? -6.066 9.511 8.971 1.00 42.03 635 CYS A N 1
ATOM 769 C CA . CYS A 1 164 ? -7.224 9.828 8.137 1.00 43.13 635 CYS A CA 1
ATOM 770 C C . CYS A 1 164 ? -7.347 8.798 6.984 1.00 45.33 635 CYS A C 1
ATOM 771 O O . CYS A 1 164 ? -8.464 8.285 6.765 1.00 46.18 635 CYS A O 1
ATOM 774 N N . LYS A 1 165 ? -6.198 8.459 6.278 1.00 45.92 636 LYS A N 1
ATOM 775 C CA . LYS A 1 165 ? -6.349 7.472 5.180 1.00 48.97 636 LYS A CA 1
ATOM 776 C C . LYS A 1 165 ? -6.810 6.069 5.687 1.00 51.28 636 LYS A C 1
ATOM 777 O O . LYS A 1 165 ? -7.815 5.530 5.210 1.00 51.37 636 LYS A O 1
ATOM 783 N N . LEU A 1 166 ? -6.130 5.529 6.700 1.00 51.99 637 LEU A N 1
ATOM 784 C CA . LEU A 1 166 ? -6.502 4.255 7.317 1.00 53.36 637 LEU A CA 1
ATOM 785 C C . LEU A 1 166 ? -7.993 4.221 7.719 1.00 52.10 637 LEU A C 1
ATOM 786 O O . LEU A 1 166 ? -8.686 3.295 7.297 1.00 53.89 637 LEU A O 1
ATOM 791 N N . VAL A 1 167 ? -8.495 5.267 8.443 1.00 49.22 638 VAL A N 1
ATOM 792 C CA . VAL A 1 167 ? -9.905 5.394 8.843 1.00 47.72 638 VAL A CA 1
ATOM 793 C C . VAL A 1 167 ? -10.852 5.428 7.629 1.00 46.32 638 VAL A C 1
ATOM 794 O O . VAL A 1 167 ? -11.835 4.710 7.609 1.00 46.55 638 VAL A O 1
ATOM 798 N N . GLN A 1 168 ? -10.539 6.225 6.602 1.00 45.75 639 GLN A N 1
ATOM 799 C CA . GLN A 1 168 ? -11.349 6.321 5.393 1.00 45.07 639 GLN A CA 1
ATOM 800 C C . GLN A 1 168 ? -11.482 4.959 4.678 1.00 47.65 639 GLN A C 1
ATOM 801 O O . GLN A 1 168 ? -12.583 4.612 4.281 1.00 48.41 639 GLN A O 1
ATOM 807 N N . ASP A 1 169 ? -10.419 4.162 4.603 1.00 47.65 640 ASP A N 1
ATOM 808 C CA . ASP A 1 169 ? -10.433 2.861 3.968 1.00 48.67 640 ASP A CA 1
ATOM 809 C C . ASP A 1 169 ? -11.033 1.735 4.852 1.00 51.72 640 ASP A C 1
ATOM 810 O O . ASP A 1 169 ? -11.175 0.617 4.360 1.00 53.54 640 ASP A O 1
ATOM 815 N N . GLY A 1 170 ? -11.379 2.021 6.119 1.00 53.15 641 GLY A N 1
ATOM 816 C CA . GLY A 1 170 ? -11.948 1.049 7.048 1.00 56.11 641 GLY A CA 1
ATOM 817 C C . GLY A 1 170 ? -10.906 0.187 7.736 1.00 60.36 641 GLY A C 1
ATOM 818 O O . GLY A 1 170 ? -11.241 -0.880 8.247 1.00 63.55 641 GLY A O 1
ATOM 819 N N . HIS A 1 171 ? -9.623 0.621 7.768 1.00 60.29 642 HIS A N 1
ATOM 820 C CA . HIS A 1 171 ? -8.574 -0.151 8.443 1.00 60.83 642 HIS A CA 1
ATOM 821 C C . HIS A 1 171 ? -8.288 0.349 9.846 1.00 59.31 642 HIS A C 1
ATOM 822 O O . HIS A 1 171 ? -7.283 1.001 10.053 1.00 58.33 642 HIS A O 1
ATOM 829 N N . ILE A 1 172 ? -9.202 0.076 10.803 1.00 58.98 643 ILE A N 1
ATOM 830 C CA . ILE A 1 172 ? -9.030 0.484 12.197 1.00 57.33 643 ILE A CA 1
ATOM 831 C C . ILE A 1 172 ? -8.101 -0.536 12.856 1.00 57.00 643 ILE A C 1
ATOM 832 O O . ILE A 1 172 ? -8.555 -1.565 13.369 1.00 56.76 643 ILE A O 1
ATOM 837 N N . ASP A 1 173 ? -6.783 -0.249 12.806 1.00 56.56 644 ASP A N 1
ATOM 838 C CA . ASP A 1 173 ? -5.746 -1.118 13.339 1.00 57.27 644 ASP A CA 1
ATOM 839 C C . ASP A 1 173 ? -5.069 -0.514 14.578 1.00 56.55 644 ASP A C 1
ATOM 840 O O . ASP A 1 173 ? -5.586 0.451 15.143 1.00 55.98 644 ASP A O 1
ATOM 845 N N . GLU A 1 174 ? -3.914 -1.082 15.018 1.00 56.61 645 GLU A N 1
ATOM 846 C CA . GLU A 1 174 ? -3.141 -0.653 16.210 1.00 54.16 645 GLU A CA 1
ATOM 847 C C . GLU A 1 174 ? -2.667 0.797 16.111 1.00 51.84 645 GLU A C 1
ATOM 848 O O . GLU A 1 174 ? -2.531 1.489 17.144 1.00 52.57 645 GLU A O 1
ATOM 850 N N . THR A 1 175 ? -2.438 1.253 14.868 1.00 49.37 646 THR A N 1
ATOM 851 C CA . THR A 1 175 ? -1.995 2.597 14.559 1.00 48.29 646 THR A CA 1
ATOM 852 C C . THR A 1 175 ? -3.108 3.595 14.851 1.00 46.86 646 THR A C 1
ATOM 853 O O . THR A 1 175 ? -2.834 4.643 15.444 1.00 47.83 646 THR A O 1
ATOM 857 N N . VAL A 1 176 ? -4.356 3.216 14.552 1.00 45.25 647 VAL A N 1
ATOM 858 C CA . VAL A 1 176 ? -5.558 4.006 14.780 1.00 45.52 647 VAL A CA 1
ATOM 859 C C . VAL A 1 176 ? -5.888 4.009 16.268 1.00 46.56 647 VAL A C 1
ATOM 860 O O . VAL A 1 176 ? -6.062 5.073 16.864 1.00 45.88 647 VAL A O 1
ATOM 864 N N . TYR A 1 177 ? -5.897 2.823 16.889 1.00 48.05 648 TYR A N 1
ATOM 865 C CA . TYR A 1 177 ? -6.169 2.716 18.318 1.00 50.06 648 TYR A CA 1
ATOM 866 C C . TYR A 1 177 ? -5.187 3.536 19.150 1.00 47.81 648 TYR A C 1
ATOM 867 O O . TYR A 1 177 ? -5.616 4.279 20.029 1.00 46.80 648 TYR A O 1
ATOM 869 N N . ARG A 1 178 ? -3.908 3.511 18.763 1.00 47.50 649 ARG A N 1
ATOM 870 C CA . ARG A 1 178 ? -2.889 4.327 19.420 1.00 48.23 649 ARG A CA 1
ATOM 871 C C . ARG A 1 178 ? -3.141 5.862 19.241 1.00 47.19 649 ARG A C 1
ATOM 872 O O . ARG A 1 178 ? -2.886 6.608 20.148 1.00 47.62 649 ARG A O 1
ATOM 880 N N . ALA A 1 179 ? -3.598 6.321 18.062 1.00 46.60 650 ALA A N 1
ATOM 881 C CA . ALA A 1 179 ? -3.903 7.722 17.802 1.00 45.70 650 ALA A CA 1
ATOM 882 C C . ALA A 1 179 ? -5.057 8.163 18.723 1.00 46.43 650 ALA A C 1
ATOM 883 O O . ALA A 1 179 ? -4.950 9.202 19.367 1.00 46.72 650 ALA A O 1
ATOM 885 N N . LEU A 1 180 ? -6.120 7.330 18.860 1.00 45.84 651 LEU A N 1
ATOM 886 C CA . LEU A 1 180 ? -7.277 7.646 19.658 1.00 46.21 651 LEU A CA 1
ATOM 887 C C . LEU A 1 180 ? -6.938 7.762 21.172 1.00 47.26 651 LEU A C 1
ATOM 888 O O . LEU A 1 180 ? -7.366 8.715 21.852 1.00 45.70 651 LEU A O 1
ATOM 893 N N . ASP A 1 181 ? -6.098 6.825 21.678 1.00 48.50 652 ASP A N 1
ATOM 894 C CA . ASP A 1 181 ? -5.550 6.880 23.035 1.00 50.22 652 ASP A CA 1
ATOM 895 C C . ASP A 1 181 ? -4.786 8.206 23.222 1.00 48.20 652 ASP A C 1
ATOM 896 O O . ASP A 1 181 ? -4.948 8.859 24.232 1.00 49.18 652 ASP A O 1
ATOM 901 N N . GLU A 1 182 ? -4.010 8.609 22.224 1.00 45.81 653 GLU A N 1
ATOM 902 C CA . GLU A 1 182 ? -3.267 9.855 22.292 1.00 46.47 653 GLU A CA 1
ATOM 903 C C . GLU A 1 182 ? -4.172 11.066 22.405 1.00 45.06 653 GLU A C 1
ATOM 904 O O . GLU A 1 182 ? -3.928 11.930 23.236 1.00 44.00 653 GLU A O 1
ATOM 910 N N . MET A 1 183 ? -5.201 11.118 21.578 1.00 45.53 654 MET A N 1
ATOM 911 C CA . MET A 1 183 ? -6.222 12.202 21.555 1.00 45.38 654 MET A CA 1
ATOM 912 C C . MET A 1 183 ? -6.950 12.317 22.822 1.00 44.67 654 MET A C 1
ATOM 913 O O . MET A 1 183 ? -7.025 13.432 23.316 1.00 43.41 654 MET A O 1
ATOM 918 N N . ALA A 1 184 ? -7.411 11.158 23.390 1.00 46.43 655 ALA A N 1
ATOM 919 C CA . ALA A 1 184 ? -8.159 11.096 24.663 1.00 50.15 655 ALA A CA 1
ATOM 920 C C . ALA A 1 184 ? -7.308 11.501 25.862 1.00 52.26 655 ALA A C 1
ATOM 921 O O . ALA A 1 184 ? -7.849 12.099 26.789 1.00 53.81 655 ALA A O 1
ATOM 923 N N . ALA A 1 185 ? -5.995 11.182 25.838 1.00 52.53 656 ALA A N 1
ATOM 924 C CA . ALA A 1 185 ? -5.067 11.562 26.881 1.00 54.65 656 ALA A CA 1
ATOM 925 C C . ALA A 1 185 ? -4.703 13.012 26.822 1.00 58.28 656 ALA A C 1
ATOM 926 O O . ALA A 1 185 ? -3.909 13.374 27.656 1.00 60.39 656 ALA A O 1
ATOM 928 N N . GLY A 1 186 ? -5.127 13.812 25.865 1.00 60.37 657 GLY A N 1
ATOM 929 C CA . GLY A 1 186 ? -4.782 15.233 25.827 1.00 64.61 657 GLY A CA 1
ATOM 930 C C . GLY A 1 186 ? -5.998 16.145 26.019 1.00 69.18 657 GLY A C 1
ATOM 931 O O . GLY A 1 186 ? -7.109 15.658 26.244 1.00 69.86 657 GLY A O 1
ATOM 932 N N . ALA A 1 187 ? -5.822 17.490 25.913 1.00 71.58 658 ALA A N 1
ATOM 933 C CA . ALA A 1 187 ? -6.932 18.475 25.989 1.00 72.90 658 ALA A CA 1
ATOM 934 C C . ALA A 1 187 ? -7.897 18.260 24.793 1.00 73.18 658 ALA A C 1
ATOM 935 O O . ALA A 1 187 ? -7.438 18.342 23.648 1.00 72.95 658 ALA A O 1
ATOM 937 N N . ARG B 1 59 ? -23.305 15.637 30.838 1.00 61.07 530 ARG B N 1
ATOM 938 C CA . ARG B 1 59 ? -23.046 14.194 30.627 1.00 62.21 530 ARG B CA 1
ATOM 939 C C . ARG B 1 59 ? -21.679 13.713 31.253 1.00 61.58 530 ARG B C 1
ATOM 940 O O . ARG B 1 59 ? -21.714 12.841 32.145 1.00 60.47 530 ARG B O 1
ATOM 942 N N . ARG B 1 60 ? -20.486 14.234 30.702 1.00 58.30 531 ARG B N 1
ATOM 943 C CA . ARG B 1 60 ? -19.076 14.061 31.170 1.00 56.31 531 ARG B CA 1
ATOM 944 C C . ARG B 1 60 ? -18.660 15.238 32.148 1.00 54.06 531 ARG B C 1
ATOM 945 O O . ARG B 1 60 ? -18.917 16.407 31.839 1.00 54.72 531 ARG B O 1
ATOM 947 N N . VAL B 1 61 ? -18.119 14.928 33.357 1.00 51.16 532 VAL B N 1
ATOM 948 C CA . VAL B 1 61 ? -17.756 15.918 34.391 1.00 48.95 532 VAL B CA 1
ATOM 949 C C . VAL B 1 61 ? -16.266 15.770 34.782 1.00 48.21 532 VAL B C 1
ATOM 950 O O . VAL B 1 61 ? -15.773 14.658 34.972 1.00 48.74 532 VAL B O 1
ATOM 954 N N . LYS B 1 62 ? -15.540 16.884 34.849 1.00 47.04 533 LYS B N 1
ATOM 955 C CA . LYS B 1 62 ? -14.142 16.853 35.214 1.00 47.82 533 LYS B CA 1
ATOM 956 C C . LYS B 1 62 ? -14.047 17.640 36.506 1.00 47.28 533 LYS B C 1
ATOM 957 O O . LYS B 1 62 ? -14.208 18.848 36.454 1.00 47.54 533 LYS B O 1
ATOM 963 N N . LEU B 1 63 ? -13.832 16.976 37.681 1.00 46.41 534 LEU B N 1
ATOM 964 C CA . LEU B 1 63 ? -13.725 17.719 38.950 1.00 46.66 534 LEU B CA 1
ATOM 965 C C . LEU B 1 63 ? -12.299 18.068 39.261 1.00 47.78 534 LEU B C 1
ATOM 966 O O . LEU B 1 63 ? -11.383 17.214 39.198 1.00 47.96 534 LEU B O 1
ATOM 971 N N . ARG B 1 64 ? -12.076 19.327 39.612 1.00 47.42 535 ARG B N 1
ATOM 972 C CA . ARG B 1 64 ? -10.729 19.741 40.067 1.00 46.39 535 ARG B CA 1
ATOM 973 C C . ARG B 1 64 ? -10.895 20.433 41.444 1.00 43.84 535 ARG B C 1
ATOM 974 O O . ARG B 1 64 ? -12.042 20.612 41.936 1.00 44.21 535 ARG B O 1
ATOM 982 N N . LYS B 1 65 ? -9.801 20.803 42.060 1.00 41.83 536 LYS B N 1
ATOM 983 C CA . LYS B 1 65 ? -9.866 21.395 43.407 1.00 41.18 536 LYS B CA 1
ATOM 984 C C . LYS B 1 65 ? -10.717 22.692 43.473 1.00 40.03 536 LYS B C 1
ATOM 985 O O . LYS B 1 65 ? -11.570 22.815 44.339 1.00 40.97 536 LYS B O 1
ATOM 989 N N . HIS B 1 66 ? -10.563 23.581 42.454 1.00 37.76 537 HIS B N 1
ATOM 990 C CA . HIS B 1 66 ? -11.237 24.867 42.457 1.00 33.73 537 HIS B CA 1
ATOM 991 C C . HIS B 1 66 ? -12.197 25.070 41.368 1.00 32.52 537 HIS B C 1
ATOM 992 O O . HIS B 1 66 ? -12.988 26.014 41.439 1.00 3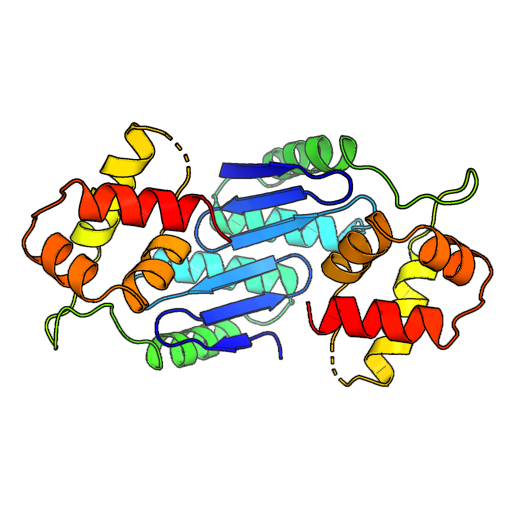2.50 537 HIS B O 1
ATOM 999 N N . LEU B 1 67 ? -12.201 24.194 40.371 1.00 33.21 538 LEU B N 1
ATOM 1000 C CA . LEU B 1 67 ? -13.011 24.340 39.161 1.00 33.18 538 LEU B CA 1
ATOM 1001 C C . LEU B 1 67 ? -13.701 23.007 38.821 1.00 34.11 538 LEU B C 1
ATOM 1002 O O . LEU B 1 67 ? -13.152 21.908 39.104 1.00 34.56 538 LEU B O 1
ATOM 1007 N N . VAL B 1 68 ? -14.911 23.098 38.288 1.00 33.17 539 VAL B N 1
ATOM 1008 C CA . VAL B 1 68 ? -15.578 21.913 37.733 1.00 35.57 539 VAL B CA 1
ATOM 1009 C C . VAL B 1 68 ? -15.889 22.193 36.239 1.00 37.77 539 VAL B C 1
ATOM 1010 O O . VAL B 1 68 ? -16.406 23.279 35.945 1.00 39.80 539 VAL B O 1
ATOM 1014 N N . GLU B 1 69 ? -15.622 21.257 35.317 1.00 38.57 540 GLU B N 1
ATOM 1015 C CA . GLU B 1 69 ? -16.045 21.452 33.908 1.00 41.01 540 GLU B CA 1
ATOM 1016 C C . GLU B 1 69 ? -17.102 20.412 33.579 1.00 43.75 540 GLU B C 1
ATOM 1017 O O . GLU B 1 69 ? -16.879 19.229 33.905 1.00 44.57 540 GLU B O 1
ATOM 1023 N N . ILE B 1 70 ? -18.257 20.865 33.034 1.00 44.42 541 ILE B N 1
ATOM 1024 C CA . ILE B 1 70 ? -19.440 20.068 32.605 1.00 45.02 541 ILE B CA 1
ATOM 1025 C C . ILE B 1 70 ? -19.562 20.148 31.082 1.00 46.33 541 ILE B C 1
ATOM 1026 O O . ILE B 1 70 ? -19.738 21.230 30.505 1.00 45.89 541 ILE B O 1
ATOM 1031 N N . ASN B 1 71 ? -19.425 18.986 30.446 1.00 46.90 542 ASN B N 1
ATOM 1032 C CA . ASN B 1 71 ? -19.363 18.791 29.025 1.00 48.57 542 ASN B CA 1
ATOM 1033 C C . ASN B 1 71 ? -20.644 18.150 28.500 1.00 48.96 542 ASN B C 1
ATOM 1034 O O . ASN B 1 71 ? -20.974 17.040 28.945 1.00 50.00 542 ASN B O 1
ATOM 1039 N N . ALA B 1 72 ? -21.384 18.834 27.560 1.00 46.48 543 ALA B N 1
ATOM 1040 C CA . ALA B 1 72 ? -22.655 18.331 27.013 1.00 43.83 543 ALA B CA 1
ATOM 1041 C C . ALA B 1 72 ? -22.667 18.671 25.547 1.00 44.72 543 ALA B C 1
ATOM 1042 O O . ALA B 1 72 ? -23.005 19.796 25.135 1.00 46.01 543 ALA B O 1
ATOM 1044 N N . ASP B 1 73 ? -22.229 17.701 24.742 1.00 44.94 544 ASP B N 1
ATOM 1045 C CA . ASP B 1 73 ? -22.069 17.875 23.302 1.00 43.64 544 ASP B CA 1
ATOM 1046 C C . ASP B 1 73 ? -21.192 19.131 22.942 1.00 42.29 544 ASP B C 1
ATOM 1047 O O . ASP B 1 73 ? -20.019 19.176 23.246 1.00 38.67 544 ASP B O 1
ATOM 1052 N N . GLU B 1 74 ? -21.778 20.139 22.247 1.00 45.06 545 GLU B N 1
ATOM 1053 C CA . GLU B 1 74 ? -21.072 21.352 21.818 1.00 44.20 545 GLU B CA 1
ATOM 1054 C C . GLU B 1 74 ? -20.645 22.256 22.941 1.00 43.44 545 GLU B C 1
ATOM 1055 O O . GLU B 1 74 ? -19.731 23.081 22.766 1.00 45.71 545 GLU B O 1
ATOM 1061 N N . ILE B 1 75 ? -21.246 22.099 24.105 1.00 42.43 546 ILE B N 1
ATOM 1062 C CA . ILE B 1 75 ? -20.957 22.968 25.245 1.00 42.19 546 ILE B CA 1
ATOM 1063 C C . ILE B 1 75 ? -20.019 22.409 26.309 1.00 43.12 546 ILE B C 1
ATOM 1064 O O . ILE B 1 75 ? -20.051 21.213 26.664 1.00 44.04 546 ILE B O 1
ATOM 1069 N N . THR B 1 76 ? -19.229 23.323 26.887 1.00 42.59 547 THR B N 1
ATOM 1070 C CA . THR B 1 76 ? -18.464 23.070 28.091 1.00 42.28 547 THR B CA 1
ATOM 1071 C C . THR B 1 76 ? -18.791 24.233 29.023 1.00 42.49 547 THR B C 1
ATOM 1072 O O . THR B 1 76 ? -18.681 25.396 28.630 1.00 43.64 547 THR B O 1
ATOM 1076 N N . ILE B 1 77 ? -19.239 23.945 30.225 1.00 41.91 548 ILE B N 1
ATOM 1077 C CA . ILE B 1 77 ? -19.496 24.977 31.238 1.00 41.58 548 ILE B CA 1
ATOM 1078 C C . ILE B 1 77 ? -18.418 24.797 32.339 1.00 40.33 548 ILE B C 1
ATOM 1079 O O . ILE B 1 77 ? -18.126 23.664 32.732 1.00 41.78 548 ILE B O 1
ATOM 1084 N N . THR B 1 78 ? -17.762 25.878 32.769 1.00 38.39 549 THR B N 1
ATOM 1085 C CA . THR B 1 78 ? -16.770 25.792 33.853 1.00 36.90 549 THR B CA 1
ATOM 1086 C C . THR B 1 78 ? -17.233 26.610 35.050 1.00 36.15 549 THR B C 1
ATOM 1087 O O . THR B 1 78 ? -17.534 27.789 34.877 1.00 38.09 549 THR B O 1
ATOM 1091 N N . LEU B 1 79 ? -17.471 25.949 36.195 1.00 33.59 550 LEU B N 1
ATOM 1092 C CA . LEU B 1 79 ? -17.986 26.593 37.432 1.00 32.99 550 LEU B CA 1
ATOM 1093 C C . LEU B 1 79 ? -16.974 26.541 38.579 1.00 30.88 550 LEU B C 1
ATOM 1094 O O . LEU B 1 79 ? -16.075 25.700 38.559 1.00 29.79 550 LEU B O 1
ATOM 1099 N N . SER B 1 80 ? -17.085 27.466 39.539 1.00 31.24 551 SER B N 1
ATOM 1100 C CA . SER B 1 80 ? -16.203 27.508 40.735 1.00 31.67 551 SER B CA 1
ATOM 1101 C C . SER B 1 80 ? -17.030 27.934 41.959 1.00 33.08 551 SER B C 1
ATOM 1102 O O . SER B 1 80 ? -18.233 28.175 41.807 1.00 33.43 551 SER B O 1
ATOM 1105 N N . ARG B 1 81 ? -16.391 28.098 43.155 1.00 33.60 552 ARG B N 1
ATOM 1106 C CA . ARG B 1 81 ? -17.019 28.661 44.324 1.00 34.83 552 ARG B CA 1
ATOM 1107 C C . ARG B 1 81 ? -17.277 30.180 44.159 1.00 35.59 552 ARG B C 1
ATOM 1108 O O . ARG B 1 81 ? -18.079 30.737 44.900 1.00 37.95 552 ARG B O 1
ATOM 1116 N N . TYR B 1 82 ? -16.613 30.836 43.238 1.00 35.70 553 TYR B N 1
ATOM 1117 C CA . TYR B 1 82 ? -16.726 32.240 42.914 1.00 37.60 553 TYR B CA 1
ATOM 1118 C C . TYR B 1 82 ? -17.797 32.551 41.884 1.00 39.27 553 TYR B C 1
ATOM 1119 O O . TYR B 1 82 ? -18.051 33.736 41.678 1.00 41.37 553 TYR B O 1
ATOM 1128 N N . THR B 1 83 ? -18.498 31.536 41.292 1.00 37.75 554 THR B N 1
ATOM 1129 C CA . THR B 1 83 ? -19.545 31.831 40.290 1.00 36.05 554 THR B CA 1
ATOM 1130 C C . THR B 1 83 ? -20.707 32.474 41.024 1.00 38.71 554 THR B C 1
ATOM 1131 O O . THR B 1 83 ? -21.154 31.920 42.027 1.00 40.62 554 THR B O 1
ATOM 1135 N N . SER B 1 84 ? -21.204 33.650 40.538 1.00 37.66 555 SER B N 1
ATOM 1136 C CA . SER B 1 84 ? -22.286 34.394 41.176 1.00 35.67 555 SER B CA 1
ATOM 1137 C C . SER B 1 84 ? -23.585 33.693 40.926 1.00 36.92 555 SER B C 1
ATOM 1138 O O . SER B 1 84 ? -23.744 32.968 39.900 1.00 39.45 555 SER B O 1
ATOM 1141 N N . PRO B 1 85 ? -24.612 33.998 41.761 1.00 35.00 556 PRO B N 1
ATOM 1142 C CA . PRO B 1 85 ? -25.958 33.455 41.502 1.00 34.20 556 PRO B CA 1
ATOM 1143 C C . PRO B 1 85 ? -26.504 33.748 40.118 1.00 36.63 556 PRO B C 1
ATOM 1144 O O . PRO B 1 85 ? -27.105 32.862 39.493 1.00 39.36 556 PRO B O 1
ATOM 1148 N N . GLU B 1 86 ? -26.321 34.966 39.616 1.00 36.02 557 GLU B N 1
ATOM 1149 C CA . GLU B 1 86 ? -26.811 35.339 38.293 1.00 37.21 557 GLU B CA 1
ATOM 1150 C C . GLU B 1 86 ? -26.064 34.510 37.147 1.00 38.37 557 GLU B C 1
ATOM 1151 O O . GLU B 1 86 ? -26.711 34.004 36.215 1.00 37.15 557 GLU B O 1
ATOM 1157 N N . ALA B 1 87 ? -24.707 34.413 37.212 1.00 37.46 558 ALA B N 1
ATOM 1158 C CA . ALA B 1 87 ? -23.926 33.630 36.260 1.00 36.72 558 ALA B CA 1
ATOM 1159 C C . ALA B 1 87 ? -24.278 32.121 36.339 1.00 36.09 558 ALA B C 1
ATOM 1160 O O . ALA B 1 87 ? -24.143 31.391 35.373 1.00 33.53 558 ALA B O 1
ATOM 1162 N N . LEU B 1 88 ? -24.640 31.638 37.540 1.00 38.99 559 LEU B N 1
ATOM 1163 C CA . LEU B 1 88 ? -25.018 30.225 37.731 1.00 40.30 559 LEU B CA 1
ATOM 1164 C C . LEU B 1 88 ? -26.405 30.028 37.095 1.00 39.80 559 LEU B C 1
ATOM 1165 O O . LEU B 1 88 ? -26.580 29.055 36.366 1.00 40.50 559 LEU B O 1
ATOM 1170 N N . GLU B 1 89 ? -27.283 30.994 37.198 1.00 39.06 560 GLU B N 1
ATOM 1171 C CA . GLU B 1 89 ? -28.621 30.950 36.555 1.00 40.16 560 GLU B CA 1
ATOM 1172 C C . GLU B 1 89 ? -28.517 30.750 35.056 1.00 38.96 560 GLU B C 1
ATOM 1173 O O . GLU B 1 89 ? -28.961 29.714 34.573 1.00 38.44 560 GLU B O 1
ATOM 1179 N N . ARG B 1 90 ? -27.786 31.667 34.354 1.00 39.18 561 ARG B N 1
ATOM 1180 C CA . ARG B 1 90 ? -27.468 31.601 32.905 1.00 37.59 561 ARG B CA 1
ATOM 1181 C C . ARG B 1 90 ? -26.818 30.277 32.528 1.00 38.63 561 ARG B C 1
ATOM 1182 O O . ARG B 1 90 ? -27.268 29.675 31.566 1.00 41.52 561 ARG B O 1
ATOM 1190 N N . SER B 1 91 ? -25.854 29.771 33.304 1.00 36.49 562 SER B N 1
ATOM 1191 C CA . SER B 1 91 ? -25.184 28.481 33.034 1.00 36.52 562 SER B CA 1
ATOM 1192 C C . SER B 1 91 ? -26.134 27.294 33.057 1.00 36.27 562 SER B C 1
ATOM 1193 O O . SER B 1 91 ? -26.197 26.532 32.113 1.00 36.58 562 SER B O 1
ATOM 1196 N N . ILE B 1 92 ? -26.949 27.223 34.052 1.00 37.28 563 ILE B N 1
ATOM 1197 C CA . ILE B 1 92 ? -28.070 26.200 34.093 1.00 37.51 563 ILE B CA 1
ATOM 1198 C C . ILE B 1 92 ? -29.032 26.240 32.910 1.00 37.94 563 ILE B C 1
ATOM 1199 O O . ILE B 1 92 ? -29.357 25.185 32.350 1.00 40.08 563 ILE B O 1
ATOM 1204 N N . THR B 1 93 ? -29.410 27.433 32.462 1.00 36.53 564 THR B N 1
ATOM 1205 C CA . THR B 1 93 ? -30.320 27.565 31.335 1.00 37.18 564 THR B CA 1
ATOM 1206 C C . THR B 1 93 ? -29.592 27.177 30.027 1.00 38.80 564 THR B C 1
ATOM 1207 O O . THR B 1 93 ? -30.140 26.442 29.189 1.00 39.28 564 THR B O 1
ATOM 1211 N N . ALA B 1 94 ? -28.294 27.588 29.887 1.00 37.40 565 ALA B N 1
ATOM 1212 C CA . ALA B 1 94 ? -27.481 27.167 28.767 1.00 34.17 565 ALA B CA 1
ATOM 1213 C C . ALA B 1 94 ? -27.336 25.597 28.807 1.00 34.28 565 ALA B C 1
ATOM 1214 O O . ALA B 1 94 ? -27.515 25.010 27.792 1.00 35.53 565 ALA B O 1
ATOM 1216 N N . LEU B 1 95 ? -27.072 24.910 29.926 1.00 35.75 566 LEU B N 1
ATOM 1217 C CA . LEU B 1 95 ? -27.049 23.412 29.943 1.00 37.30 566 LEU B CA 1
ATOM 1218 C C . LEU B 1 95 ? -28.415 22.831 29.603 1.00 38.64 566 LEU B C 1
ATOM 1219 O O . LEU B 1 95 ? -28.438 21.831 28.905 1.00 37.51 566 LEU B O 1
ATOM 1224 N N . ALA B 1 96 ? -29.556 23.427 30.114 1.00 39.78 567 ALA B N 1
ATOM 1225 C CA . ALA B 1 96 ? -30.854 22.879 29.767 1.00 40.82 567 ALA B CA 1
ATOM 1226 C C . ALA B 1 96 ? -31.172 23.006 28.270 1.00 40.34 567 ALA B C 1
ATOM 1227 O O . ALA B 1 96 ? -31.786 22.079 27.684 1.00 41.73 567 ALA B O 1
ATOM 1229 N N . ALA B 1 97 ? -30.744 24.086 27.607 1.00 38.70 568 ALA B N 1
ATOM 1230 C CA . ALA B 1 97 ? -31.019 24.178 26.154 1.00 37.13 568 ALA B CA 1
ATOM 1231 C C . ALA B 1 97 ? -30.234 23.088 25.400 1.00 38.30 568 ALA B C 1
ATOM 1232 O O . ALA B 1 97 ? -30.685 22.714 24.304 1.00 39.29 568 ALA B O 1
ATOM 1234 N N . MET B 1 98 ? -29.062 22.628 25.910 1.00 36.90 569 MET B N 1
ATOM 1235 C CA . MET B 1 98 ? -28.293 21.597 25.191 1.00 39.93 569 MET B CA 1
ATOM 1236 C C . MET B 1 98 ? -28.829 20.181 25.421 1.00 42.04 569 MET B C 1
ATOM 1237 O O . MET B 1 98 ? -28.867 19.353 24.493 1.00 42.41 569 MET B O 1
ATOM 1242 N N . THR B 1 99 ? -29.155 19.895 26.653 1.00 42.99 570 THR B N 1
ATOM 1243 C CA . THR B 1 99 ? -29.496 18.560 27.105 1.00 45.12 570 THR B CA 1
ATOM 1244 C C . THR B 1 99 ? -30.987 18.271 27.051 1.00 48.53 570 THR B C 1
ATOM 1245 O O . THR B 1 99 ? -31.357 17.122 26.925 1.00 51.46 570 THR B O 1
ATOM 1249 N N . GLY B 1 100 ? -31.836 19.287 27.184 1.00 47.82 571 GLY B N 1
ATOM 1250 C CA . GLY B 1 100 ? -33.270 19.091 27.217 1.00 47.06 571 GLY B CA 1
ATOM 1251 C C . GLY B 1 100 ? -33.780 18.694 28.582 1.00 47.83 571 GLY B C 1
ATOM 1252 O O . GLY B 1 100 ? -35.002 18.444 28.786 1.00 47.70 571 GLY B O 1
ATOM 1253 N N . HIS B 1 101 ? -32.857 18.642 29.556 1.00 47.45 572 HIS B N 1
ATOM 1254 C CA . HIS B 1 101 ? -33.181 18.333 30.917 1.00 46.67 572 HIS B CA 1
ATOM 1255 C C . HIS B 1 101 ? -33.902 19.504 31.600 1.00 44.09 572 HIS B C 1
ATOM 1256 O O . HIS B 1 101 ? -33.774 20.657 31.162 1.00 42.40 572 HIS B O 1
ATOM 1263 N N . ALA B 1 102 ? -34.638 19.220 32.707 1.00 43.74 573 ALA B N 1
ATOM 1264 C CA . ALA B 1 102 ? -35.271 20.291 33.436 1.00 43.82 573 ALA B CA 1
ATOM 1265 C C . ALA B 1 102 ? -34.235 21.201 34.091 1.00 43.80 573 ALA B C 1
ATOM 1266 O O . ALA B 1 102 ? -33.471 20.691 34.868 1.00 44.46 573 ALA B O 1
ATOM 1268 N N . PRO B 1 103 ? -34.308 22.544 33.934 1.00 42.60 574 PRO B N 1
ATOM 1269 C CA . PRO B 1 103 ? -33.445 23.422 34.748 1.00 42.40 574 PRO B CA 1
ATOM 1270 C C . PRO B 1 103 ? -33.360 23.107 36.249 1.00 46.06 574 PRO B C 1
ATOM 1271 O O . PRO B 1 103 ? -32.267 23.078 36.771 1.00 48.88 574 PRO B O 1
ATOM 1275 N N . SER B 1 104 ? -34.444 22.883 36.962 1.00 47.17 575 SER B N 1
ATOM 1276 C CA . SER B 1 104 ? -34.397 22.594 38.421 1.00 47.02 575 SER B CA 1
ATOM 1277 C C . SER B 1 104 ? -33.579 21.310 38.694 1.00 47.79 575 SER B C 1
ATOM 1278 O O . SER B 1 104 ? -32.908 21.220 39.721 1.00 49.75 575 SER B O 1
ATOM 1281 N N . SER B 1 105 ? -33.609 20.350 37.777 1.00 47.39 576 SER B N 1
ATOM 1282 C CA . SER B 1 105 ? -32.843 19.143 37.908 1.00 48.44 576 SER B CA 1
ATOM 1283 C C . SER B 1 105 ? -31.326 19.372 37.582 1.00 49.09 576 SER B C 1
ATOM 1284 O O . SER B 1 105 ? -30.487 18.811 38.277 1.00 50.81 576 SER B O 1
ATOM 1287 N N . ILE B 1 106 ? -30.980 20.180 36.561 1.00 45.72 577 ILE B N 1
ATOM 1288 C CA . ILE B 1 106 ? -29.633 20.580 36.266 1.00 42.98 577 ILE B CA 1
ATOM 1289 C C . ILE B 1 106 ? -29.044 21.450 37.443 1.00 42.77 577 ILE B C 1
ATOM 1290 O O . ILE B 1 106 ? -27.849 21.331 37.819 1.00 39.99 577 ILE B O 1
ATOM 1295 N N . LYS B 1 107 ? -29.916 22.305 38.033 1.00 44.07 578 LYS B N 1
ATOM 1296 C CA . LYS B 1 107 ? -29.504 23.194 39.104 1.00 45.17 578 LYS B CA 1
ATOM 1297 C C . LYS B 1 107 ? -29.036 22.419 40.287 1.00 45.24 578 LYS B C 1
ATOM 1298 O O . LYS B 1 107 ? -27.966 22.733 40.775 1.00 44.40 578 LYS B O 1
ATOM 1304 N N . GLU B 1 108 ? -29.798 21.372 40.702 1.00 45.02 579 GLU B N 1
ATOM 1305 C CA . GLU B 1 108 ? -29.431 20.455 41.800 1.00 45.32 579 GLU B CA 1
ATOM 1306 C C . GLU B 1 108 ? -28.039 19.803 41.522 1.00 45.76 579 GLU B C 1
ATOM 1307 O O . GLU B 1 108 ? -27.268 19.608 42.443 1.00 48.05 579 GLU B O 1
ATOM 1313 N N . GLU B 1 109 ? -27.732 19.471 40.282 1.00 43.61 580 GLU B N 1
ATOM 1314 C CA . GLU B 1 109 ? -26.464 18.798 39.922 1.00 44.20 580 GLU B CA 1
ATOM 1315 C C . GLU B 1 109 ? -25.235 19.674 39.995 1.00 40.87 580 GLU B C 1
ATOM 1316 O O . GLU B 1 109 ? -24.240 19.249 40.568 1.00 42.37 580 GLU B O 1
ATOM 1322 N N . CYS B 1 110 ? -25.334 20.902 39.516 1.00 37.65 581 CYS B N 1
ATOM 1323 C CA . CYS B 1 110 ? -24.375 21.986 39.562 1.00 37.38 581 CYS B CA 1
ATOM 1324 C C . CYS B 1 110 ? -24.079 22.399 40.994 1.00 38.64 581 CYS B C 1
ATOM 1325 O O . CYS B 1 110 ? -22.910 22.464 41.446 1.00 38.32 581 CYS B O 1
ATOM 1328 N N . VAL B 1 111 ? -25.140 22.498 41.781 1.00 40.41 582 VAL B N 1
ATOM 1329 C CA . VAL B 1 111 ? -25.059 22.844 43.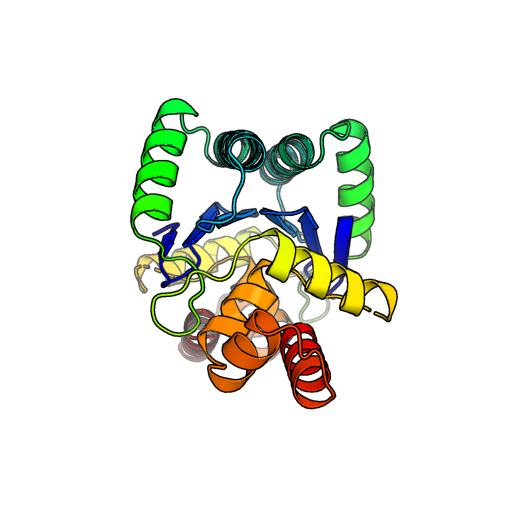169 1.00 39.99 582 VAL B CA 1
ATOM 1330 C C . VAL B 1 111 ? -24.325 21.750 43.962 1.00 41.63 582 VAL B C 1
ATOM 1331 O O . VAL B 1 111 ? -23.470 22.047 44.805 1.00 40.46 582 VAL B O 1
ATOM 1335 N N . GLU B 1 112 ? -24.559 20.485 43.590 1.00 42.60 583 GLU B N 1
ATOM 1336 C CA . GLU B 1 112 ? -23.855 19.372 44.222 1.00 42.40 583 GLU B CA 1
ATOM 1337 C C . GLU B 1 112 ? -22.392 19.419 43.940 1.00 41.56 583 GLU B C 1
ATOM 1338 O O . GLU B 1 112 ? -21.575 19.243 44.886 1.00 43.04 583 GLU B O 1
ATOM 1344 N N . LEU B 1 113 ? -22.027 19.758 42.677 1.00 40.14 584 LEU B N 1
ATOM 1345 C CA . LEU B 1 113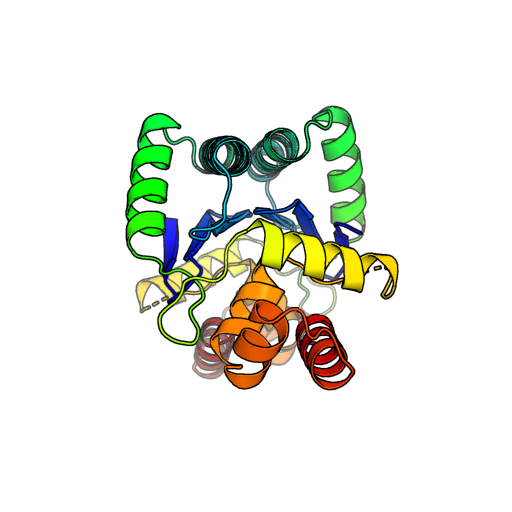 ? -20.630 19.851 42.197 1.00 37.76 584 LEU B CA 1
ATOM 1346 C C . LEU B 1 113 ? -19.913 21.078 42.746 1.00 35.67 584 LEU B C 1
ATOM 1347 O O . LEU B 1 113 ? -18.751 20.968 43.104 1.00 36.21 584 LEU B O 1
ATOM 1352 N N . ILE B 1 114 ? -20.546 22.263 42.719 1.00 34.17 585 ILE B N 1
ATOM 1353 C CA . ILE B 1 114 ? -19.897 23.491 43.235 1.00 34.67 585 ILE B CA 1
ATOM 1354 C C . ILE B 1 114 ? -19.566 23.285 44.748 1.00 36.17 585 ILE B C 1
ATOM 1355 O O . ILE B 1 114 ? -18.481 23.700 45.190 1.00 35.16 585 ILE B O 1
ATOM 1360 N N . ASP B 1 115 ? -20.428 22.475 45.484 1.00 38.08 586 ASP B N 1
ATOM 1361 C CA . ASP B 1 115 ? -20.269 22.131 46.914 1.00 41.34 586 ASP B CA 1
ATOM 1362 C C . ASP B 1 115 ? -18.980 21.304 47.225 1.00 42.80 586 ASP B C 1
ATOM 1363 O O . ASP B 1 115 ? -18.449 21.304 48.375 1.00 43.77 586 ASP B O 1
ATOM 1368 N N . LYS B 1 116 ? -18.480 20.606 46.204 1.00 40.95 587 LYS B N 1
ATOM 1369 C CA . LYS B 1 116 ? -17.289 19.779 46.298 1.00 39.98 587 LYS B CA 1
ATOM 1370 C C . LYS B 1 116 ? -15.986 20.643 46.055 1.00 38.23 587 LYS B C 1
ATOM 1371 O O . LYS B 1 116 ? -14.918 20.162 46.278 1.00 38.94 587 LYS B O 1
ATOM 1374 N N . LEU B 1 117 ? -16.089 21.874 45.546 1.00 37.34 588 LEU B N 1
ATOM 1375 C CA . LEU B 1 117 ? -14.946 22.760 45.189 1.00 35.78 588 LEU B CA 1
ATOM 1376 C C . LEU B 1 117 ? -14.494 23.583 46.359 1.00 37.69 588 LEU B C 1
ATOM 1377 O O . LEU B 1 117 ? -15.230 23.691 47.348 1.00 37.81 588 LEU B O 1
ATOM 1382 N N . ASP B 1 118 ? -13.220 24.084 46.330 1.00 39.56 589 ASP B N 1
ATOM 1383 C CA . ASP B 1 118 ? -12.735 24.878 47.459 1.00 39.42 589 ASP B CA 1
ATOM 1384 C C . ASP B 1 118 ? -12.363 26.257 46.980 1.00 38.61 589 ASP B C 1
ATOM 1385 O O . ASP B 1 118 ? -12.123 26.478 45.748 1.00 36.53 589 ASP B O 1
ATOM 1390 N N . TRP B 1 119 ? -12.267 27.195 47.960 1.00 37.82 590 TRP B N 1
ATOM 1391 C CA . TRP B 1 119 ? -11.828 28.568 47.723 1.00 38.84 590 TRP B CA 1
ATOM 1392 C C . TRP B 1 119 ? -10.305 28.579 47.461 1.00 40.52 590 TRP B C 1
ATOM 1393 O O . TRP B 1 119 ? -9.586 27.647 47.882 1.00 42.26 590 TRP B O 1
ATOM 1404 N N . LEU B 1 120 ? -9.778 29.692 46.895 1.00 39.15 591 LEU B N 1
ATOM 1405 C CA . LEU B 1 120 ? -8.317 29.878 46.854 1.00 38.65 591 LEU B CA 1
ATOM 1406 C C . LEU B 1 120 ? -7.964 30.254 48.305 1.00 38.41 591 LEU B C 1
ATOM 1407 O O . LEU B 1 120 ? -8.764 30.934 48.928 1.00 37.29 591 LEU B O 1
ATOM 1412 N N . ARG B 1 121 ? -6.856 29.724 48.884 1.00 38.29 592 ARG B N 1
ATOM 1413 C CA . ARG B 1 121 ? -6.497 30.070 50.266 1.00 38.71 592 ARG B CA 1
ATOM 1414 C C . ARG B 1 121 ? -4.982 30.402 50.404 1.00 42.97 592 ARG B C 1
ATOM 1415 O O . ARG B 1 121 ? -4.096 29.838 49.722 1.00 40.93 592 ARG B O 1
ATOM 1423 N N . VAL B 1 122 ? -4.697 31.234 51.417 1.00 45.84 593 VAL B N 1
ATOM 1424 C CA . VAL B 1 122 ? -3.327 31.665 51.769 1.00 47.19 593 VAL B CA 1
ATOM 1425 C C . VAL B 1 122 ? -3.348 32.134 53.205 1.00 47.16 593 VAL B C 1
ATOM 1426 O O . VAL B 1 122 ? -4.334 32.738 53.651 1.00 45.40 593 VAL B O 1
ATOM 1430 N N . GLU B 1 123 ? -2.355 31.732 53.991 1.00 48.95 594 GLU B N 1
ATOM 1431 C CA . GLU B 1 123 ? -2.247 32.167 55.394 1.00 49.27 594 GLU B CA 1
ATOM 1432 C C . GLU B 1 123 ? -3.521 32.069 56.197 1.00 50.31 594 GLU B C 1
ATOM 1433 O O . GLU B 1 123 ? -4.051 33.098 56.673 1.00 51.59 594 GLU B O 1
ATOM 1439 N N . ASN B 1 124 ? -4.112 30.858 56.271 1.00 49.51 595 ASN B N 1
ATOM 1440 C CA . ASN B 1 124 ? -5.321 30.691 57.059 1.00 49.27 595 ASN B CA 1
ATOM 1441 C C . ASN B 1 124 ? -6.442 31.720 56.761 1.00 50.34 595 ASN B C 1
ATOM 1442 O O . ASN B 1 124 ? -7.070 32.272 57.663 1.00 52.42 595 ASN B O 1
ATOM 1447 N N . ASP B 1 125 ? -6.686 31.957 55.491 1.00 49.30 596 ASP B N 1
ATOM 1448 C CA . ASP B 1 125 ? -7.677 32.904 55.044 1.00 48.72 596 ASP B CA 1
ATOM 1449 C C . ASP B 1 125 ? -8.132 32.453 53.659 1.00 46.98 596 ASP B C 1
ATOM 1450 O O . ASP B 1 125 ? -7.507 31.650 52.995 1.00 46.69 596 ASP B O 1
ATOM 1455 N N . VAL B 1 126 ? -9.235 32.986 53.241 1.00 45.38 597 VAL B N 1
ATOM 1456 C CA . VAL B 1 126 ? -9.839 32.733 51.981 1.00 42.84 597 VAL B CA 1
ATOM 1457 C C . VAL B 1 126 ? -9.603 34.001 51.110 1.00 41.73 597 VAL B C 1
ATOM 1458 O O . VAL B 1 126 ? -9.702 35.120 51.612 1.00 41.49 597 VAL B O 1
ATOM 1462 N N . ILE B 1 127 ? -9.216 33.835 49.807 1.00 40.82 598 ILE B N 1
ATOM 1463 C CA . ILE B 1 127 ? -9.122 34.969 48.874 1.00 40.87 598 ILE B CA 1
ATOM 1464 C C . ILE B 1 127 ? -10.552 35.159 48.309 1.00 41.58 598 ILE B C 1
ATOM 1465 O O . ILE B 1 127 ? -11.130 34.227 47.766 1.00 39.65 598 ILE B O 1
ATOM 1470 N N . GLN B 1 128 ? -11.148 36.339 48.500 1.00 43.78 599 GLN B N 1
ATOM 1471 C CA . GLN B 1 128 ? -12.567 36.619 48.110 1.00 44.30 599 GLN B CA 1
ATOM 1472 C C . GLN B 1 128 ? -12.692 37.160 46.691 1.00 46.48 599 GLN B C 1
ATOM 1473 O O . GLN B 1 128 ? -11.713 37.703 46.151 1.00 47.54 599 GLN B O 1
ATOM 1479 N N . TYR B 1 129 ? -13.898 37.060 46.102 1.00 46.59 600 TYR B N 1
ATOM 1480 C CA . TYR B 1 129 ? -14.188 37.539 44.756 1.00 47.96 600 TYR B CA 1
ATOM 1481 C C . TYR B 1 129 ? -13.766 39.006 44.489 1.00 47.21 600 TYR B C 1
ATOM 1482 O O . TYR B 1 129 ? -13.101 39.173 43.492 1.00 50.61 600 TYR B O 1
ATOM 1491 N N . PRO B 1 130 ? -14.019 40.055 45.312 1.00 44.89 601 PRO B N 1
ATOM 1492 C CA . PRO B 1 130 ? -13.539 41.404 44.948 1.00 44.07 601 PRO B CA 1
ATOM 1493 C C . PRO B 1 130 ? -11.995 41.506 44.759 1.00 46.95 601 PRO B C 1
ATOM 1494 O O . PRO B 1 130 ? -11.491 42.332 43.974 1.00 47.32 601 P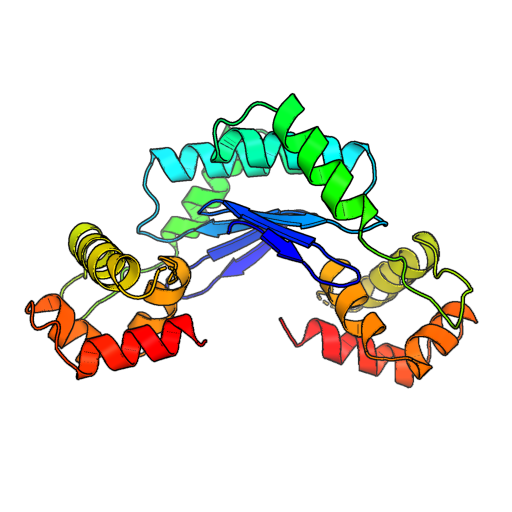RO B O 1
ATOM 1498 N N . THR B 1 131 ? -11.232 40.668 45.480 1.00 47.15 602 THR B N 1
ATOM 1499 C CA . THR B 1 131 ? -9.787 40.628 45.354 1.00 46.04 602 THR B CA 1
ATOM 1500 C C . THR B 1 131 ? -9.417 40.132 43.963 1.00 44.19 602 THR B C 1
ATOM 1501 O O . THR B 1 131 ? -8.598 40.768 43.274 1.00 43.19 602 THR B O 1
ATOM 1505 N N . LEU B 1 132 ? -10.044 38.971 43.563 1.00 42.69 603 LEU B N 1
ATOM 1506 C CA . LEU B 1 132 ? -9.814 38.347 42.249 1.00 42.01 603 LEU B CA 1
ATOM 1507 C C . LEU B 1 132 ? -10.280 39.281 41.160 1.00 41.58 603 LEU B C 1
ATOM 1508 O O . LEU B 1 132 ? -9.538 39.468 40.226 1.00 39.95 603 LEU B O 1
ATOM 1513 N N . SER B 1 133 ? -11.546 39.845 41.255 1.00 42.76 604 SER B N 1
ATOM 1514 C CA . SER B 1 133 ? -12.033 40.708 40.172 1.00 44.59 604 SER B CA 1
ATOM 1515 C C . SER B 1 133 ? -11.271 42.033 40.025 1.00 44.99 604 SER B C 1
ATOM 1516 O O . SER B 1 133 ? -10.993 42.424 38.883 1.00 47.12 604 SER B O 1
ATOM 1519 N N . LYS B 1 134 ? -10.923 42.708 41.120 1.00 42.86 605 LYS B N 1
ATOM 1520 C CA . LYS B 1 134 ? -10.161 43.957 41.039 1.00 43.90 605 LYS B CA 1
ATOM 1521 C C . LYS B 1 134 ? -8.712 43.736 40.380 1.00 43.12 605 LYS B C 1
ATOM 1522 O O . LYS B 1 134 ? -8.187 44.625 39.705 1.00 43.86 605 LYS B O 1
ATOM 1524 N N . LEU B 1 135 ? -8.117 42.543 40.558 1.00 40.95 606 LEU B N 1
ATOM 1525 C CA . LEU B 1 135 ? -6.872 42.174 39.988 1.00 41.72 606 LEU B CA 1
ATOM 1526 C C . LEU B 1 135 ? -7.033 41.866 38.480 1.00 46.03 606 LEU B C 1
ATOM 1527 O O . LEU B 1 135 ? -6.162 42.210 37.666 1.00 47.29 606 LEU B O 1
ATOM 1532 N N . LEU B 1 136 ? -8.152 41.201 38.108 1.00 46.33 607 LEU B N 1
ATOM 1533 C CA . LEU B 1 136 ? -8.453 40.852 36.743 1.00 46.88 607 LEU B CA 1
ATOM 1534 C C . LEU B 1 136 ? -8.658 42.134 35.956 1.00 47.31 607 LEU B C 1
ATOM 1535 O O . LEU B 1 136 ? -8.115 42.278 34.845 1.00 47.34 607 LEU B O 1
ATOM 1540 N N . GLU B 1 137 ? -9.396 43.110 36.535 1.00 47.93 608 GLU B N 1
ATOM 1541 C CA . GLU B 1 137 ? -9.624 44.398 35.857 1.00 48.85 608 GLU B CA 1
ATOM 1542 C C . GLU B 1 137 ? -8.312 45.087 35.646 1.00 48.70 608 GLU B C 1
ATOM 1543 O O . GLU B 1 137 ? -7.998 45.462 34.539 1.00 47.74 608 GLU B O 1
ATOM 1549 N N . LEU B 1 138 ? -7.484 45.140 36.712 1.00 50.51 609 LEU B N 1
ATOM 1550 C CA . LEU B 1 138 ? -6.187 45.789 36.673 1.00 50.71 609 LEU B CA 1
ATOM 1551 C C . LEU B 1 138 ? -5.276 45.265 35.579 1.00 49.73 609 LEU B C 1
ATOM 1552 O O . LEU B 1 138 ? -4.643 46.059 34.865 1.00 51.28 609 LEU B O 1
ATOM 1557 N N . TYR B 1 139 ? -5.207 43.933 35.439 1.00 47.17 610 TYR B N 1
ATOM 1558 C CA . TYR B 1 139 ? -4.374 43.305 34.407 1.00 45.00 610 TYR B CA 1
ATOM 1559 C C . TYR B 1 139 ? -4.911 43.540 32.991 1.00 46.68 610 TYR B C 1
ATOM 1560 O O . TYR B 1 139 ? -4.156 43.909 32.099 1.00 48.10 610 TYR B O 1
ATOM 1569 N N . ASN B 1 140 ? -6.231 43.277 32.776 1.00 47.32 611 ASN B N 1
ATOM 1570 C CA . ASN B 1 140 ? -6.892 43.336 31.488 1.00 47.88 611 ASN B CA 1
ATOM 1571 C C . ASN B 1 140 ? -7.031 44.725 30.930 1.00 51.16 611 ASN B C 1
ATOM 1572 O O . ASN B 1 140 ? -7.033 44.864 29.708 1.00 50.72 611 ASN B O 1
ATOM 1577 N N . SER B 1 141 ? -7.093 45.762 31.787 1.00 54.30 612 SER B N 1
ATOM 1578 C CA . SER B 1 141 ? -7.135 47.132 31.264 1.00 58.72 612 SER B CA 1
ATOM 1579 C C . SER B 1 141 ? -5.768 47.591 30.729 1.00 63.38 612 SER B C 1
ATOM 1580 O O . SER B 1 141 ? -5.654 48.735 30.304 1.00 63.92 612 SER B O 1
ATOM 1583 N N . GLN B 1 142 ? -4.757 46.687 30.715 1.00 65.98 613 GLN B N 1
ATOM 1584 C CA . GLN B 1 142 ? -3.397 46.876 30.254 1.00 69.34 613 GLN B CA 1
ATOM 1585 C C . GLN B 1 142 ? -3.042 45.860 29.099 1.00 72.43 613 GLN B C 1
ATOM 1586 O O . GLN B 1 142 ? -2.607 46.276 28.013 1.00 72.77 613 GLN B O 1
A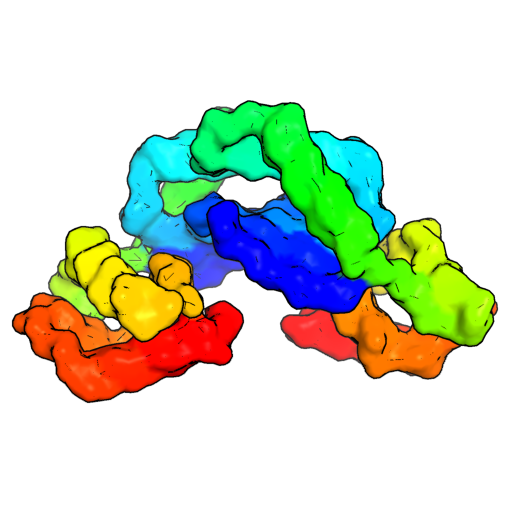TOM 1592 N N . ASN B 1 143 ? -3.234 44.540 29.330 1.00 74.47 614 ASN B N 1
ATOM 1593 C CA . ASN B 1 143 ? -3.072 43.518 28.296 1.00 76.61 614 ASN B CA 1
ATOM 1594 C C . ASN B 1 143 ? -4.478 43.325 27.620 1.00 79.59 614 ASN B C 1
ATOM 1595 O O . ASN B 1 143 ? -5.246 42.368 27.893 1.00 80.04 614 ASN B O 1
ATOM 1597 N N . GLU B 1 144 ? -4.840 44.351 26.828 1.00 80.56 615 GLU B N 1
ATOM 1598 C CA . GLU B 1 144 ? -6.063 44.445 26.069 1.00 81.74 615 GLU B CA 1
ATOM 1599 C C . GLU B 1 144 ? -5.671 44.543 24.597 1.00 82.14 615 GLU B C 1
ATOM 1600 O O . GLU B 1 144 ? -5.084 43.602 24.068 1.00 82.38 615 GLU B O 1
ATOM 1602 N N . HIS B 1 147 ? -5.475 39.056 27.259 1.00 59.36 618 HIS B N 1
ATOM 1603 C CA . HIS B 1 147 ? -6.636 38.784 28.104 1.00 59.73 618 HIS B CA 1
ATOM 1604 C C . HIS B 1 147 ? -6.473 37.582 29.037 1.00 57.41 618 HIS B C 1
ATOM 1605 O O . HIS B 1 147 ? -5.874 36.554 28.672 1.00 58.66 618 HIS B O 1
ATOM 1612 N N . LEU B 1 148 ? -7.007 37.782 30.252 1.00 52.21 619 LEU B N 1
ATOM 1613 C CA . LEU B 1 148 ? -7.000 36.720 31.285 1.00 46.26 619 LEU B CA 1
ATOM 1614 C C . LEU B 1 148 ? -8.422 36.502 31.807 1.00 41.49 619 LEU B C 1
ATOM 1615 O O . LEU B 1 148 ? -9.065 37.478 32.198 1.00 39.71 619 LEU B O 1
ATOM 1620 N N . SER B 1 149 ? -8.883 35.265 31.779 1.00 39.04 620 SER B N 1
ATOM 1621 C CA . SER B 1 149 ? -10.150 34.844 32.311 1.00 39.30 620 SER B CA 1
ATOM 1622 C C . SER B 1 149 ? -10.016 34.451 33.806 1.00 39.00 620 SER B C 1
ATOM 1623 O O . SER B 1 149 ? -8.938 34.070 34.247 1.00 39.04 620 SER B O 1
ATOM 1626 N N . ILE B 1 150 ? -11.108 34.598 34.591 1.0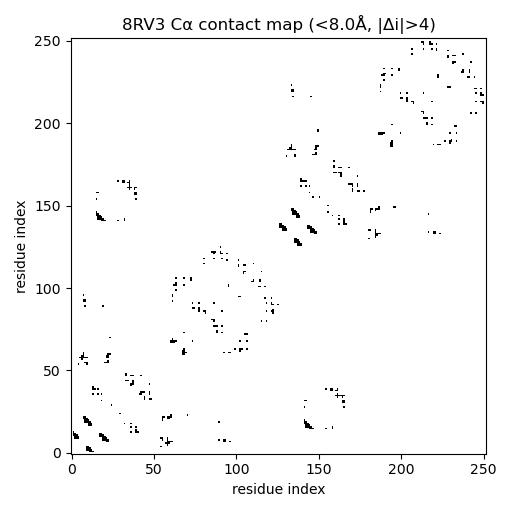0 37.83 621 ILE B N 1
ATOM 1627 C CA . ILE B 1 150 ? -11.221 34.180 35.975 1.00 38.08 621 ILE B CA 1
ATOM 1628 C C . ILE B 1 150 ? -10.854 32.699 36.145 1.00 38.64 621 ILE B C 1
ATOM 1629 O O . ILE B 1 150 ? -10.177 32.369 37.115 1.00 39.68 621 ILE B O 1
ATOM 1634 N N . GLU B 1 151 ? -11.227 31.832 35.192 1.00 37.60 622 GLU B N 1
ATOM 1635 C CA . GLU B 1 151 ? -10.889 30.416 35.196 1.00 37.41 622 GLU B CA 1
ATOM 1636 C C . GLU B 1 151 ? -9.359 30.200 35.140 1.00 38.94 622 GLU B C 1
ATOM 1637 O O . GLU B 1 151 ? -8.883 29.311 35.799 1.00 41.99 622 GLU B O 1
ATOM 1643 N N . LYS B 1 152 ? -8.614 30.974 34.358 1.00 37.37 623 LYS B N 1
ATOM 1644 C CA . LYS B 1 152 ? -7.186 30.813 34.257 1.00 37.45 623 LYS B CA 1
ATOM 1645 C C . LYS B 1 152 ? -6.476 31.456 35.380 1.00 37.04 623 LYS B C 1
ATOM 1646 O O . LYS B 1 152 ? -5.454 30.894 35.780 1.00 38.00 623 LYS B O 1
ATOM 1650 N N . LEU B 1 153 ? -6.977 32.612 35.904 1.00 36.18 624 LEU B N 1
ATOM 1651 C CA . LEU B 1 153 ? -6.401 33.247 37.118 1.00 34.50 624 LEU B CA 1
ATOM 1652 C C . LEU B 1 153 ? -6.615 32.278 38.305 1.00 33.42 624 LEU B C 1
ATOM 1653 O O . LEU B 1 153 ? -5.690 32.082 39.044 1.00 35.24 624 LEU B O 1
ATOM 1658 N N . ILE B 1 154 ? -7.795 31.625 38.459 1.00 32.17 625 ILE B N 1
ATOM 1659 C CA . ILE B 1 154 ? -8.073 30.618 39.549 1.00 31.02 625 ILE B CA 1
ATOM 1660 C C . ILE B 1 154 ? -7.113 29.476 39.504 1.00 30.71 625 ILE B C 1
ATOM 1661 O O . ILE B 1 154 ? -6.544 29.105 40.521 1.00 31.62 625 ILE B O 1
ATOM 1666 N N . ALA B 1 155 ? -6.975 28.878 38.335 1.00 30.16 626 ALA B N 1
ATOM 1667 C CA . ALA B 1 155 ? -6.105 27.733 38.073 1.00 32.07 626 ALA B CA 1
ATOM 1668 C C . ALA B 1 155 ? -4.613 28.095 38.242 1.00 31.59 626 ALA B C 1
ATOM 1669 O O . ALA B 1 155 ? -3.850 27.317 38.787 1.00 32.86 626 ALA B O 1
ATOM 1671 N N . GLY B 1 156 ? -4.258 29.311 37.897 1.00 30.97 627 GLY B N 1
ATOM 1672 C CA . GLY B 1 156 ? -2.903 29.802 38.045 1.00 31.62 627 GLY B CA 1
ATOM 1673 C C . GLY B 1 156 ? -2.537 30.055 39.483 1.00 35.06 627 GLY B C 1
ATOM 1674 O O . GLY B 1 156 ? -1.431 29.669 39.915 1.00 38.25 627 GLY B O 1
ATOM 1675 N N . LEU B 1 157 ? -3.439 30.729 40.241 1.00 34.27 628 LEU B N 1
ATOM 1676 C CA . LEU B 1 157 ? -3.178 31.030 41.677 1.00 34.66 628 LEU B CA 1
ATOM 1677 C C . LEU B 1 157 ? -3.221 29.826 42.585 1.00 34.86 628 LEU B C 1
ATOM 1678 O O . LEU B 1 157 ? -2.520 29.837 43.585 1.00 37.63 628 LEU B O 1
ATOM 1683 N N . ALA B 1 158 ? -3.928 28.781 42.233 1.00 34.19 629 ALA B N 1
ATOM 1684 C CA . ALA B 1 158 ? -4.025 27.497 42.963 1.00 34.78 629 ALA B CA 1
ATOM 1685 C C . ALA B 1 158 ? -2.691 26.764 43.201 1.00 35.21 629 ALA B C 1
ATOM 1686 O O . ALA B 1 158 ? -2.583 25.884 44.117 1.00 36.07 629 ALA B O 1
ATOM 1688 N N . VAL B 1 159 ? -1.681 27.127 42.399 1.00 34.25 630 VAL B N 1
ATOM 1689 C CA . VAL B 1 159 ? -0.337 26.565 42.455 1.00 35.50 630 VAL B CA 1
ATOM 1690 C C . VAL B 1 159 ? 0.751 27.669 42.786 1.00 36.14 630 VAL B C 1
ATOM 1691 O O . VAL B 1 159 ? 1.964 27.436 42.546 1.00 35.47 630 VAL B O 1
ATOM 1695 N N . ARG B 1 160 ? 0.324 28.868 43.306 1.00 34.15 631 ARG B N 1
ATOM 1696 C CA . ARG B 1 160 ? 1.301 29.969 43.454 1.00 32.77 631 ARG B CA 1
ATOM 1697 C C . ARG B 1 160 ? 1.132 30.613 44.783 1.00 33.03 631 ARG B C 1
ATOM 1698 O O . ARG B 1 160 ? 0.456 31.626 44.895 1.00 33.73 631 ARG B O 1
ATOM 1706 N N . ARG B 1 161 ? 1.673 30.016 45.846 1.00 33.43 632 ARG B N 1
ATOM 1707 C CA . ARG B 1 161 ? 1.394 30.523 47.221 1.00 33.29 632 ARG B CA 1
ATOM 1708 C C . ARG B 1 161 ? 1.926 31.943 47.450 1.00 32.75 632 ARG B C 1
ATOM 1709 O O . ARG B 1 161 ? 1.203 32.737 48.075 1.00 32.53 632 ARG B O 1
ATOM 1717 N N . LYS B 1 162 ? 3.125 32.257 46.962 1.00 32.32 633 LYS B N 1
ATOM 1718 C CA . LYS B 1 162 ? 3.755 33.572 47.241 1.00 35.05 633 LYS B CA 1
ATOM 1719 C C . LYS B 1 162 ? 2.940 34.648 46.542 1.00 36.57 633 LYS B C 1
ATOM 1720 O O . LYS B 1 162 ? 2.790 35.733 47.102 1.00 35.40 633 LYS B O 1
ATOM 1726 N N . VAL B 1 163 ? 2.480 34.336 45.338 1.00 38.69 634 VAL B N 1
ATOM 1727 C CA . VAL B 1 163 ? 1.578 35.277 44.612 1.00 39.60 634 VAL B CA 1
ATOM 1728 C C . VAL B 1 163 ? 0.209 35.467 45.293 1.00 40.42 634 VAL B C 1
ATOM 1729 O O . VAL B 1 163 ? -0.203 36.607 45.526 1.00 40.97 634 VAL B O 1
ATOM 1733 N N . CYS B 1 164 ? -0.444 34.374 45.765 1.00 40.38 635 CYS B N 1
ATOM 1734 C CA . CYS B 1 164 ? -1.656 34.495 46.607 1.00 39.06 635 CYS B CA 1
ATOM 1735 C C . CYS B 1 164 ? -1.356 35.402 47.794 1.00 39.36 635 CYS B C 1
ATOM 1736 O O . CYS B 1 164 ? -2.137 36.325 47.995 1.00 40.74 635 CYS B O 1
ATOM 1739 N N . LYS B 1 165 ? -0.234 35.197 48.540 1.00 38.81 636 LYS B N 1
ATOM 1740 C CA . LYS B 1 165 ? 0.086 36.111 49.668 1.00 38.68 636 LYS B CA 1
ATOM 1741 C C . LYS B 1 165 ? 0.286 37.591 49.218 1.00 39.52 636 LYS B C 1
ATOM 1742 O O . LYS B 1 165 ? -0.344 38.485 49.768 1.00 41.26 636 LYS B O 1
ATOM 1748 N N . LEU B 1 166 ? 1.107 37.847 48.228 1.00 39.72 637 LEU B N 1
ATOM 1749 C CA . LEU B 1 166 ? 1.307 39.205 47.667 1.00 41.03 637 LEU B CA 1
ATOM 1750 C C . LEU B 1 166 ? -0.046 39.886 47.295 1.00 40.87 637 LEU B C 1
ATOM 1751 O O . LEU B 1 166 ? -0.310 41.004 47.780 1.00 42.16 637 LEU B O 1
ATOM 1756 N N . VAL B 1 167 ? -0.908 39.174 46.537 1.00 38.31 638 VAL B N 1
ATOM 1757 C CA . VAL B 1 167 ? -2.265 39.657 46.160 1.00 38.94 638 VAL B CA 1
ATOM 1758 C C . VAL B 1 167 ? -3.137 39.964 47.412 1.00 41.83 638 VAL B C 1
ATOM 1759 O O . VAL B 1 167 ? -3.788 41.015 47.487 1.00 43.54 638 VAL B O 1
ATOM 1763 N N . GLN B 1 168 ? -3.149 39.042 48.384 1.00 42.17 639 GLN B N 1
ATOM 1764 C CA . GLN B 1 168 ? -3.940 39.200 49.588 1.00 44.44 639 GLN B CA 1
ATOM 1765 C C . GLN B 1 168 ? -3.500 40.446 50.377 1.00 47.40 639 GLN B C 1
ATOM 1766 O O . GLN B 1 168 ? -4.324 41.180 50.857 1.00 50.59 639 GLN B O 1
ATOM 1772 N N . ASP B 1 169 ? -2.238 40.738 50.433 1.00 48.89 640 ASP B N 1
ATOM 1773 C CA . ASP B 1 169 ? -1.671 41.896 51.168 1.00 48.67 640 ASP B CA 1
ATOM 1774 C C . ASP B 1 169 ? -1.774 43.255 50.398 1.00 47.34 640 ASP B C 1
ATOM 1775 O O . ASP B 1 169 ? -1.439 44.305 50.986 1.00 46.68 640 ASP B O 1
ATOM 1780 N N . GLY B 1 170 ? -2.226 43.219 49.136 1.00 46.89 641 GLY B N 1
ATOM 1781 C CA . GLY B 1 170 ? -2.341 44.385 48.258 1.00 48.13 641 GLY B CA 1
ATOM 1782 C C . GLY B 1 170 ? -1.010 44.780 47.604 1.00 51.00 641 GLY B C 1
ATOM 1783 O O . GLY B 1 170 ? -0.823 45.934 47.167 1.00 53.48 641 GLY B O 1
ATOM 1784 N N . HIS B 1 171 ? -0.050 43.840 47.533 1.00 48.44 642 HIS B N 1
ATOM 1785 C CA . HIS B 1 171 ? 1.193 44.146 46.867 1.00 48.08 642 HIS B CA 1
ATOM 1786 C C . HIS B 1 171 ? 1.207 43.653 45.438 1.00 43.76 642 HIS B C 1
ATOM 1787 O O . HIS B 1 171 ? 1.871 42.647 45.181 1.00 41.31 642 HIS B O 1
ATOM 1794 N N . ILE B 1 172 ? 0.500 44.348 44.512 1.00 42.34 643 ILE B N 1
ATOM 1795 C CA . ILE B 1 172 ? 0.480 43.940 43.096 1.00 41.01 643 ILE B CA 1
ATOM 1796 C C . ILE B 1 172 ? 1.709 44.523 42.472 1.00 43.48 643 ILE B C 1
ATOM 1797 O O . ILE B 1 172 ? 1.700 45.673 42.037 1.00 45.63 643 ILE B O 1
ATOM 1802 N N . ASP B 1 173 ? 2.804 43.757 42.485 1.00 43.74 644 ASP B N 1
ATOM 1803 C CA . ASP B 1 173 ? 4.091 44.190 41.985 1.00 44.53 644 ASP B CA 1
ATOM 1804 C C . ASP B 1 173 ? 4.521 43.385 40.714 1.00 45.28 644 ASP B C 1
ATOM 1805 O O . ASP B 1 173 ? 3.681 42.702 40.140 1.00 46.16 644 ASP B O 1
ATOM 1810 N N . GLU B 1 174 ? 5.806 43.465 40.308 1.00 44.93 645 GLU B N 1
ATOM 1811 C CA . GLU B 1 174 ? 6.377 42.781 39.155 1.00 45.52 645 GLU B CA 1
ATOM 1812 C C . GLU B 1 174 ? 6.244 41.254 39.230 1.00 44.30 645 GLU B C 1
ATOM 1813 O O . GLU B 1 174 ? 6.118 40.602 38.178 1.00 43.46 645 GLU B O 1
ATOM 1819 N N . THR B 1 175 ? 6.261 40.714 40.447 1.00 42.56 646 THR B N 1
ATOM 1820 C CA . THR B 1 175 ? 6.153 39.289 40.736 1.00 42.76 646 THR B CA 1
ATOM 1821 C C . THR B 1 175 ? 4.769 38.815 40.380 1.00 44.96 646 THR B C 1
ATOM 1822 O O . THR B 1 175 ? 4.634 37.754 39.736 1.00 46.28 646 THR B O 1
ATOM 1826 N N . VAL B 1 176 ? 3.737 39.645 40.704 1.00 44.57 647 VAL B N 1
ATOM 1827 C CA . VAL B 1 176 ? 2.316 39.399 40.412 1.00 43.87 647 VAL B CA 1
ATOM 1828 C C . VAL B 1 176 ? 2.094 39.507 38.955 1.00 42.87 647 VAL B C 1
ATOM 1829 O O . VAL B 1 176 ? 1.561 38.553 38.350 1.00 41.01 647 VAL B O 1
ATOM 1833 N N . TYR B 1 177 ? 2.543 40.659 38.355 1.00 43.24 648 TYR B N 1
ATOM 1834 C CA . TYR B 1 177 ? 2.372 40.886 36.916 1.00 44.24 648 TYR B CA 1
ATOM 1835 C C . TYR B 1 177 ? 3.014 39.819 36.085 1.00 42.89 648 TYR B C 1
ATOM 1836 O O . TYR B 1 177 ? 2.373 39.339 35.207 1.00 42.99 648 TYR B O 1
ATOM 1845 N N . ARG B 1 178 ? 4.170 39.319 36.476 1.00 43.23 649 ARG B N 1
ATOM 1846 C CA . ARG B 1 178 ? 4.826 38.195 35.811 1.00 44.36 649 ARG B CA 1
ATOM 1847 C C . ARG B 1 178 ? 4.037 36.877 35.920 1.00 45.34 649 ARG B C 1
ATOM 1848 O O . ARG B 1 178 ? 4.027 36.140 34.965 1.00 46.34 649 ARG B O 1
ATOM 1856 N N . ALA B 1 179 ? 3.413 36.562 37.069 1.00 46.40 650 ALA B N 1
ATOM 1857 C CA . ALA B 1 179 ? 2.540 35.374 37.243 1.00 46.25 650 ALA B CA 1
ATOM 1858 C C . ALA B 1 179 ? 1.323 35.471 36.276 1.00 45.22 650 ALA B C 1
ATOM 1859 O O . ALA B 1 179 ? 1.033 34.526 35.526 1.00 47.13 650 ALA B O 1
ATOM 1861 N N . LEU B 1 180 ? 0.701 36.641 36.215 1.00 42.45 651 LEU B N 1
ATOM 1862 C CA . LEU B 1 180 ? -0.471 36.889 35.384 1.00 40.72 651 LEU B CA 1
ATOM 1863 C C . LEU B 1 180 ? -0.138 36.751 33.863 1.00 39.29 651 LEU B C 1
ATOM 1864 O O . LEU B 1 180 ? -0.911 36.125 33.128 1.00 37.89 651 LEU B O 1
ATOM 1869 N N . ASP B 1 181 ? 1.012 37.297 33.437 1.00 38.00 652 ASP B N 1
ATOM 1870 C CA . ASP B 1 181 ? 1.551 37.126 32.083 1.00 40.72 652 ASP B CA 1
ATOM 1871 C C . ASP B 1 181 ? 1.711 35.645 31.792 1.00 41.95 652 ASP B C 1
ATOM 1872 O O . ASP B 1 181 ? 1.329 35.219 30.740 1.00 43.59 652 ASP B O 1
ATOM 1877 N N . GLU B 1 182 ? 2.227 34.877 32.726 1.00 42.27 653 GLU B N 1
ATOM 1878 C CA . GLU B 1 182 ? 2.411 33.448 32.575 1.00 41.93 653 GLU B CA 1
ATOM 1879 C C . GLU B 1 182 ? 1.098 32.730 32.359 1.00 40.26 653 GLU B C 1
ATOM 1880 O O . GLU B 1 182 ? 1.028 31.904 31.464 1.00 40.58 653 GLU B O 1
ATOM 1886 N N . MET B 1 183 ? 0.080 33.043 33.147 1.00 40.10 654 MET B N 1
ATOM 1887 C CA . MET B 1 183 ? -1.296 32.452 33.060 1.00 38.28 654 MET B CA 1
ATOM 1888 C C . MET B 1 183 ? -1.976 32.784 31.743 1.00 41.47 654 MET B C 1
ATOM 1889 O O . MET B 1 183 ? -2.523 31.882 31.114 1.00 41.75 654 MET B O 1
ATOM 1894 N N . ALA B 1 184 ? -1.881 34.056 31.275 1.00 43.23 655 ALA B N 1
ATOM 1895 C CA . ALA B 1 184 ? -2.456 34.564 30.018 1.00 44.16 655 ALA B CA 1
ATOM 1896 C C . ALA B 1 184 ? -1.733 34.014 28.803 1.00 49.22 655 ALA B C 1
ATOM 1897 O O . ALA B 1 184 ? -2.336 33.903 27.746 1.00 52.10 655 ALA B O 1
ATOM 1899 N N . ALA B 1 185 ? -0.449 33.733 28.879 1.00 51.07 656 ALA B N 1
ATOM 1900 C CA . ALA B 1 185 ? 0.290 33.084 27.772 1.00 53.22 656 ALA B CA 1
ATOM 1901 C C . ALA B 1 1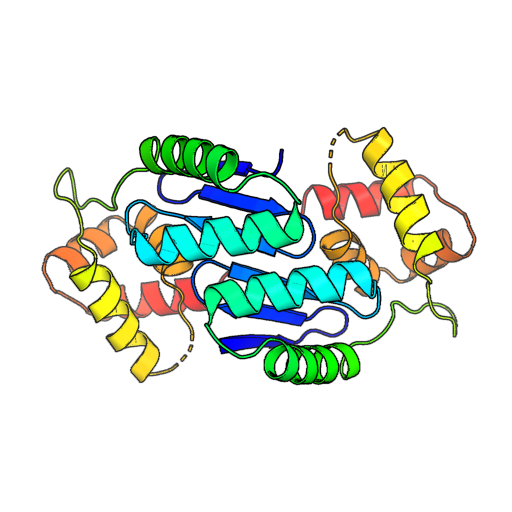85 ? -0.191 31.578 27.781 1.00 55.30 656 ALA B C 1
ATOM 1902 O O . ALA B 1 185 ? -0.661 31.065 26.777 1.00 55.66 656 ALA B O 1
ATOM 1904 N N . GLY B 1 186 ? -0.222 30.980 28.985 1.00 56.75 657 GLY B N 1
ATOM 1905 C CA . GLY B 1 186 ? -0.715 29.639 29.271 1.00 59.01 657 GLY B CA 1
ATOM 1906 C C . GLY B 1 186 ? -2.186 29.416 28.986 1.00 60.41 657 GLY B C 1
ATOM 1907 O O . GLY B 1 186 ? -2.539 28.987 27.873 1.00 62.02 657 GLY B O 1
#

Secondary structure (DSSP, 8-state):
--EEE-SSEEEEEETTEEEEEETT--HHHHHHHHHHHHHHH---HHHHHHHHHHHHTT----EETTEEPPHHHHHHHHHHHHTT----HHHHHHHHTT-HHHHHHHHTT---HHHHHHHHHHHT--/-EEEE-SSEEEEEETTEEEEEETT--HHHHHHHHHHHHHHH---HHHHHHHHHHHHTT----EETTEE--HHHHHHHHHHHHTT-----HHHHHHHHTT-HHHHHHHHHT---HHHHHHHHHHHH-

Nearest PDB structures (foldseek):
  8u4t-assembly1_R  TM=1.995E-01  e=1.508E+00  Homo sapiens
  8u4r-assembly1_R  TM=1.944E-01  e=2.927E+00  Homo sapiens
  7vkt-assembly1_A  TM=1.932E-01  e=5.036E+00  Homo sapiens
  3oe8-assembly3_A  TM=1.964E-01  e=8.157E+00  Homo sapiens
  8u4t-assembly1_R  TM=2.035E-01  e=8.274E-01  Homo sapiens

InterPro domains:
  IPR021781 Replication initiator protein RctB, central region [PF11826] (155-483)
  IPR040567 RctB, helix turn helix domain [PF18622] (13-119)

B-factor: mean 46.19, std 11.32, range [5.78, 89.83]

Organism: Vibrio cholerae (strain MO10) (NCBI:txid345072)

Sequence (252 aa):
RRVKLRKHLVEINADEITITLSRYTSPEALERSITALAAMTGHAPSSIKEECVELIDKLDWLRVENDVIQYPTLSKLLELYNSQNHLSIEKLIAGLAVRRKVCKLVQDGHIDETVYRALDEMAAGARRVKLRKHLVEINADEITITLSRYTSPEALERSITALAAMTGHAPSSIKEECVELIDKLDWLRVENDVIQYPTLSKLLELYNSQNEHLSIEKLIAGLAVRRKVCKLVQDGHIDETVYRALDEMAAG

Radius of gyration: 20.27 Å; Cα contacts (8 Å, |Δi|>4): 326; chains: 2; bounding box: 42×48×58 Å

Foldseek 3Di:
DQWDADQAWIWGHQPPDIDIDGLQQDPVNVLVVLVVVCVRPVDDSVVVVVVVVVRNVNHDAQDLPPHGDDPVLLVVVCCVLPVVPHADSVLVRVLSSPPNVLVVCSSVPNCDPVNSVSRVVSVPDD/DDWDADQAWIWDDQPPDIDIDGLQQDPVNLLVVLVVVCVRPVDDSVVSSVVVVVRNVNHDALDADPDGQHDVLLVVVLCVLCVPVCHDDSVLSRVLSSPPHVLVVCSVVVNCDPVVNVSRVVSVVD